Protein AF-A0A2E7IS11-F1 (afdb_monomer)

pLDDT: mean 78.35, std 22.42, range [32.16, 97.88]

Secondary structure (DSSP, 8-state):
--------------------------------------S-HHHHHHHHHHHHHHHHHHHHHHHHHHHHHHHHHHHHHHHHHHHHHHHHHHHHHHHHS--HHHHHHHHHHHHHHHHHHHHHHHHHHHHHHHHHHHHHHHHHHHHHHHHHHHHHHHHHHHHHHHHHHHHHHHHHHHHHHHHHHHHHHHHHHHHHHHHHHHHHHHHH-----PPPPPP------------

Sequence (227 aa):
MPRPKKAVVKSKKAPVKKAPAKKTAPKTAKAKKAPVAKKAPAKTSARVAALVATNDKAAAAAQAQLDKATARADKAADKLAKASAAAKTKGEMAKAKPTAAKKAAAAKARTAVADARAALSAEKKLVKEARVQLKGVQAMASKATTAARVVANAEAKIDAAMAKAVAKIQAKADKQIAAIQKKAAKDIARSEAAAVKSAQQKKRRKPRKKAAPAPAASPAPAQVAQS

Mean predicted aligned error: 17.88 Å

Solvent-accessible surface area (backbone atoms only — not comparable to full-atom values): 13256 Å² total; per-residue (Å²): 137,84,90,82,85,88,87,88,87,83,88,83,87,92,88,94,87,84,85,85,88,80,92,74,80,83,77,80,76,75,76,76,75,72,82,74,81,70,96,57,65,74,66,49,52,54,50,36,52,51,49,30,55,51,32,50,51,48,33,53,52,32,46,54,49,29,53,53,32,44,56,50,26,50,55,28,47,52,50,27,51,53,28,45,52,52,22,48,55,34,42,50,50,22,67,77,56,74,40,73,70,36,46,51,52,20,51,56,25,48,52,49,28,52,52,28,51,53,51,28,53,53,32,50,48,51,30,50,52,32,50,51,52,30,52,54,37,47,57,50,29,54,51,35,52,51,52,41,53,55,48,53,54,50,49,53,52,50,49,55,52,49,51,56,51,49,53,56,50,49,58,50,49,52,54,50,51,51,52,50,51,54,49,52,54,51,52,51,55,50,53,51,54,51,51,52,51,51,53,51,52,53,65,72,61,61,81,74,82,73,78,80,81,85,83,88,81,87,87,83,84,88,79,91,76,90,133

Structure (mmCIF, N/CA/C/O backbone):
data_AF-A0A2E7IS11-F1
#
_entry.id   AF-A0A2E7IS11-F1
#
loop_
_atom_site.group_PDB
_atom_site.id
_atom_site.type_symbol
_atom_site.label_atom_id
_atom_site.label_alt_id
_atom_site.label_comp_id
_atom_site.label_asym_id
_atom_site.label_entity_id
_atom_site.label_seq_id
_atom_site.pdbx_PDB_ins_code
_atom_site.Cartn_x
_atom_site.Cartn_y
_atom_site.Cartn_z
_atom_site.occupancy
_atom_site.B_iso_or_equiv
_atom_site.auth_seq_id
_atom_site.auth_comp_id
_atom_site.auth_asym_id
_atom_site.auth_atom_id
_atom_site.pdbx_PDB_model_num
ATOM 1 N N . MET A 1 1 ? 31.931 -40.120 51.634 1.00 32.56 1 MET A N 1
ATOM 2 C CA . MET A 1 1 ? 31.920 -40.338 53.101 1.00 32.56 1 MET A CA 1
ATOM 3 C C . MET A 1 1 ? 31.659 -38.999 53.812 1.00 32.56 1 MET A C 1
ATOM 5 O O . MET A 1 1 ? 31.823 -37.970 53.173 1.00 32.56 1 MET A O 1
ATOM 9 N N . PRO A 1 2 ? 31.102 -39.006 55.033 1.00 45.88 2 PRO A N 1
ATOM 10 C CA . PRO A 1 2 ? 29.893 -38.261 55.419 1.00 45.88 2 PRO A CA 1
ATOM 11 C C . PRO A 1 2 ? 30.119 -36.993 56.275 1.00 45.88 2 PRO A C 1
ATOM 13 O O . PRO A 1 2 ? 31.201 -36.763 56.802 1.00 45.88 2 PRO A O 1
ATOM 16 N N . ARG A 1 3 ? 29.044 -36.206 56.468 1.00 51.78 3 ARG A N 1
ATOM 17 C CA . ARG A 1 3 ? 28.928 -35.127 57.478 1.00 51.78 3 ARG A CA 1
ATOM 18 C C . ARG A 1 3 ? 29.183 -35.634 58.913 1.00 51.78 3 ARG A C 1
ATOM 20 O O . ARG A 1 3 ? 28.664 -36.696 59.262 1.00 51.78 3 ARG A O 1
ATOM 27 N N . PRO A 1 4 ? 29.719 -34.782 59.805 1.00 50.72 4 PRO A N 1
ATOM 28 C CA . PRO A 1 4 ? 29.388 -34.803 61.236 1.00 50.72 4 PRO A CA 1
ATOM 29 C C . PRO A 1 4 ? 28.648 -33.504 61.639 1.00 50.72 4 PRO A C 1
ATOM 31 O O . PRO A 1 4 ? 29.062 -32.410 61.279 1.00 50.72 4 PRO A O 1
ATOM 34 N N . LYS A 1 5 ? 27.394 -33.564 62.124 1.00 47.50 5 LYS A N 1
ATOM 35 C CA . LYS A 1 5 ? 26.915 -33.809 63.515 1.00 47.50 5 LYS A CA 1
ATOM 36 C C . LYS A 1 5 ? 27.181 -32.605 64.446 1.00 47.50 5 LYS A C 1
ATOM 38 O O . LYS A 1 5 ? 28.317 -32.330 64.782 1.00 47.50 5 LYS A O 1
ATOM 43 N N . LYS A 1 6 ? 26.159 -31.766 64.686 1.00 43.75 6 LYS A N 1
ATOM 44 C CA . LYS A 1 6 ? 25.215 -31.740 65.840 1.00 43.75 6 LYS A CA 1
ATOM 45 C C . LYS A 1 6 ? 25.805 -31.126 67.122 1.00 43.75 6 LYS A C 1
ATOM 47 O O . LYS A 1 6 ? 26.681 -31.728 67.718 1.00 43.75 6 LYS A O 1
ATOM 52 N N . ALA A 1 7 ? 25.146 -30.087 67.644 1.00 42.31 7 ALA A N 1
ATOM 53 C CA . ALA A 1 7 ? 24.848 -29.974 69.075 1.00 42.31 7 ALA A CA 1
ATOM 54 C C . ALA A 1 7 ? 23.608 -29.088 69.294 1.00 42.31 7 ALA A C 1
ATOM 56 O O . ALA A 1 7 ? 23.587 -27.907 68.965 1.00 42.31 7 ALA A O 1
ATOM 57 N N . VAL A 1 8 ? 22.557 -29.713 69.818 1.00 46.16 8 VAL A N 1
ATOM 58 C CA . VAL A 1 8 ? 21.364 -29.092 70.398 1.00 46.16 8 VAL A CA 1
ATOM 59 C C . VAL A 1 8 ? 21.640 -28.944 71.888 1.00 46.16 8 VAL A C 1
ATOM 61 O O . VAL A 1 8 ? 21.973 -29.947 72.512 1.00 46.16 8 VAL A O 1
ATOM 64 N N . VAL A 1 9 ? 21.411 -27.768 72.477 1.00 37.69 9 VAL A N 1
ATOM 65 C CA . VAL A 1 9 ? 21.143 -27.651 73.919 1.00 37.69 9 VAL A CA 1
ATOM 66 C C . VAL A 1 9 ? 19.961 -26.704 74.138 1.00 37.69 9 VAL A C 1
ATOM 68 O O . VAL A 1 9 ? 19.841 -25.657 73.511 1.00 37.69 9 VAL A O 1
ATOM 71 N N . LYS A 1 10 ? 19.037 -27.176 74.978 1.00 36.06 10 LYS A N 1
ATOM 72 C CA . LYS A 1 10 ? 17.690 -26.673 75.272 1.00 36.06 10 LYS A CA 1
ATOM 73 C C . LYS A 1 10 ? 17.665 -25.730 76.487 1.00 36.06 10 LYS A C 1
ATOM 75 O O . LYS A 1 10 ? 18.526 -25.826 77.353 1.00 36.06 10 LYS A O 1
ATOM 80 N N . SER A 1 11 ? 16.500 -25.077 76.635 1.00 38.09 11 SER A N 1
ATOM 81 C CA . SER A 1 11 ? 15.809 -24.631 77.877 1.00 38.09 11 SER A CA 1
ATOM 82 C C . SER A 1 11 ? 16.260 -23.276 78.471 1.00 38.09 11 SER A C 1
ATOM 84 O O . SER A 1 11 ? 17.424 -22.942 78.358 1.00 38.09 11 SER A O 1
ATOM 86 N N . LYS A 1 12 ? 15.423 -22.407 79.082 1.00 34.84 12 LYS A N 1
ATOM 87 C CA . LYS A 1 12 ? 14.290 -22.630 80.016 1.00 34.84 12 LYS A CA 1
ATOM 88 C C . LYS A 1 12 ? 13.540 -21.285 80.347 1.00 34.84 12 LYS A C 1
ATOM 90 O O . LYS A 1 12 ? 14.206 -20.317 80.671 1.00 34.84 12 LYS A O 1
ATOM 95 N N . LYS A 1 13 ? 12.186 -21.254 80.257 1.00 32.16 13 LYS A N 1
ATOM 96 C CA . LYS A 1 13 ? 11.107 -20.534 81.047 1.00 32.16 13 LYS A CA 1
ATOM 97 C C . LYS A 1 13 ? 11.393 -19.146 81.735 1.00 32.16 13 LYS A C 1
ATOM 99 O O . LYS A 1 13 ? 12.228 -19.124 82.621 1.00 32.16 13 LYS A O 1
ATOM 104 N N . ALA A 1 14 ? 10.785 -17.990 81.348 1.00 34.62 14 ALA A N 1
ATOM 105 C CA . ALA A 1 14 ? 9.492 -17.308 81.752 1.00 34.62 14 ALA A CA 1
ATOM 106 C C . ALA A 1 14 ? 9.549 -16.416 83.052 1.00 34.62 14 ALA A C 1
ATOM 108 O O . ALA A 1 14 ? 10.403 -16.739 83.867 1.00 34.62 14 ALA A O 1
ATOM 109 N N . PRO A 1 15 ? 8.629 -15.453 83.410 1.00 45.06 15 PRO A N 1
ATOM 110 C CA . PRO A 1 15 ? 7.701 -14.523 82.689 1.00 45.06 15 PRO A CA 1
ATOM 111 C C . PRO A 1 15 ? 7.514 -13.066 83.319 1.00 45.06 15 PRO A C 1
ATOM 113 O O . PRO A 1 15 ? 8.087 -12.745 84.349 1.00 45.06 15 PRO A O 1
ATOM 116 N N . VAL A 1 16 ? 6.590 -12.242 82.754 1.00 34.06 16 VAL A N 1
ATOM 117 C CA . VAL A 1 16 ? 5.752 -11.118 83.336 1.00 34.06 16 VAL A CA 1
ATOM 118 C C . VAL A 1 16 ? 6.295 -9.665 83.533 1.00 34.06 16 VAL A C 1
ATOM 120 O O . VAL A 1 16 ? 7.133 -9.429 84.391 1.00 34.06 16 VAL A O 1
ATOM 123 N N . LYS A 1 17 ? 5.659 -8.649 82.890 1.00 35.44 17 LYS A N 1
ATOM 124 C CA . LYS A 1 17 ? 4.817 -7.549 83.488 1.00 35.44 17 LYS A CA 1
ATOM 125 C C . LYS A 1 17 ? 4.540 -6.364 82.526 1.00 35.44 17 LYS A C 1
ATOM 127 O O . LYS A 1 17 ? 5.362 -6.002 81.698 1.00 35.44 17 LYS A O 1
ATOM 132 N N . LYS A 1 18 ? 3.323 -5.802 82.628 1.00 36.59 18 LYS A N 1
ATOM 133 C CA . LYS A 1 18 ? 2.704 -4.743 81.792 1.00 36.59 18 LYS A CA 1
ATOM 134 C C . LYS A 1 18 ? 3.223 -3.311 82.089 1.00 36.59 18 LYS A C 1
ATOM 136 O O . LYS A 1 18 ? 3.378 -2.984 83.254 1.00 36.59 18 LYS A O 1
ATOM 141 N N . ALA A 1 19 ? 3.363 -2.517 81.009 1.00 42.44 19 ALA A N 1
ATOM 142 C CA . ALA A 1 19 ? 3.154 -1.065 80.721 1.00 42.44 19 ALA A CA 1
ATOM 143 C C . ALA A 1 19 ? 3.143 0.017 81.848 1.00 42.44 19 ALA A C 1
ATOM 145 O O . ALA A 1 19 ? 2.657 -0.252 82.942 1.00 42.44 19 ALA A O 1
ATOM 146 N N . PRO A 1 20 ? 3.538 1.290 81.561 1.00 40.91 20 PRO A N 1
ATOM 147 C CA . PRO A 1 20 ? 2.624 2.223 80.876 1.00 40.91 20 PRO A CA 1
ATOM 148 C C . PRO A 1 20 ? 3.261 3.164 79.820 1.00 40.91 20 PRO A C 1
ATOM 150 O O . PRO A 1 20 ? 4.457 3.179 79.561 1.00 40.91 20 PRO A O 1
ATOM 153 N N . ALA A 1 21 ? 2.371 3.907 79.164 1.00 45.69 21 ALA A N 1
ATOM 154 C CA . ALA A 1 21 ? 2.490 4.638 77.909 1.00 45.69 21 ALA A CA 1
ATOM 155 C C . ALA A 1 21 ? 3.504 5.798 77.836 1.00 45.69 21 ALA A C 1
ATOM 157 O O . ALA A 1 21 ? 3.648 6.586 78.767 1.00 45.69 21 ALA A O 1
ATOM 158 N N . LYS A 1 22 ? 4.001 6.055 76.617 1.00 33.25 22 LYS A N 1
ATOM 159 C CA . LYS A 1 22 ? 4.220 7.429 76.143 1.00 33.25 22 LYS A CA 1
ATOM 160 C C . LYS A 1 22 ? 3.743 7.568 74.697 1.00 33.25 22 LYS A C 1
ATOM 162 O O . LYS A 1 22 ? 4.188 6.860 73.801 1.00 33.25 22 LYS A O 1
ATOM 167 N N . LYS A 1 23 ? 2.766 8.457 74.515 1.00 42.94 23 LYS A N 1
ATOM 168 C CA . LYS A 1 23 ? 2.141 8.833 73.245 1.00 42.94 23 LYS A CA 1
ATOM 169 C C . LYS A 1 23 ? 3.197 9.370 72.275 1.00 42.94 23 LYS A C 1
ATOM 171 O O . LYS A 1 23 ? 3.822 10.385 72.567 1.00 42.94 23 LYS A O 1
ATOM 176 N N . THR A 1 24 ? 3.303 8.782 71.092 1.00 36.75 24 THR A N 1
ATOM 177 C CA . THR A 1 24 ? 3.805 9.478 69.904 1.00 36.75 24 THR A CA 1
ATOM 178 C C . THR A 1 24 ? 2.773 9.310 68.799 1.00 36.75 24 THR A C 1
ATOM 180 O O . THR A 1 24 ? 2.405 8.206 68.405 1.00 36.75 24 THR A O 1
ATOM 183 N N . ALA A 1 25 ? 2.206 10.441 68.386 1.00 36.41 25 ALA A N 1
ATOM 184 C CA . ALA A 1 25 ? 1.186 10.522 67.356 1.00 36.41 25 ALA A CA 1
ATOM 185 C C . ALA A 1 25 ? 1.692 9.917 66.032 1.00 36.41 25 ALA A C 1
ATOM 187 O O . ALA A 1 25 ? 2.863 10.110 65.686 1.00 36.41 25 ALA A O 1
ATOM 188 N N . PRO A 1 26 ? 0.838 9.232 65.251 1.00 35.44 26 PRO A N 1
ATOM 189 C CA . PRO A 1 26 ? 1.222 8.785 63.925 1.00 35.44 26 PRO A CA 1
ATOM 190 C C . PRO A 1 26 ? 1.397 10.016 63.030 1.00 35.44 26 PRO A C 1
ATOM 192 O O . PRO A 1 26 ? 0.431 10.700 62.687 1.00 35.44 26 PRO A O 1
ATOM 195 N N . LYS A 1 27 ? 2.649 10.307 62.651 1.00 44.78 27 LYS A N 1
ATOM 196 C CA . LYS A 1 27 ? 2.957 11.224 61.549 1.00 44.78 27 LYS A CA 1
ATOM 197 C C . LYS A 1 27 ? 2.187 10.735 60.326 1.00 44.78 27 LYS A C 1
ATOM 199 O O . LYS A 1 27 ? 2.402 9.628 59.838 1.00 44.78 27 LYS A O 1
ATOM 204 N N . THR A 1 28 ? 1.281 11.575 59.853 1.00 38.12 28 THR A N 1
ATOM 205 C CA . THR A 1 28 ? 0.530 11.410 58.617 1.00 38.12 28 THR A CA 1
ATOM 206 C C . THR A 1 28 ? 1.505 11.342 57.444 1.00 38.12 28 THR A C 1
ATOM 208 O O . THR A 1 28 ? 1.904 12.352 56.864 1.00 38.12 28 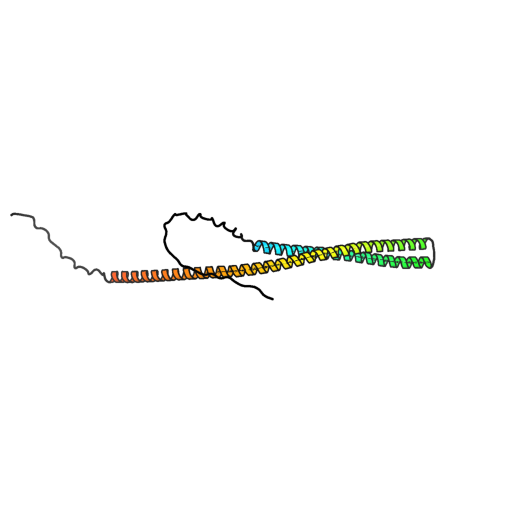THR A O 1
ATOM 211 N N . ALA A 1 29 ? 1.907 10.126 57.076 1.00 41.44 29 ALA A N 1
ATOM 212 C CA . ALA A 1 29 ? 2.510 9.863 55.783 1.00 41.44 29 ALA A CA 1
ATOM 213 C C . ALA A 1 29 ? 1.448 10.195 54.727 1.00 41.44 29 ALA A C 1
ATOM 215 O O . ALA A 1 29 ? 0.537 9.409 54.467 1.00 41.44 29 ALA A O 1
ATOM 216 N N . LYS A 1 30 ? 1.521 11.411 54.171 1.00 39.19 30 LYS A N 1
ATOM 217 C CA . LYS A 1 30 ? 0.755 11.814 52.992 1.00 39.19 30 LYS A CA 1
ATOM 218 C C . LYS A 1 30 ? 0.973 10.742 51.930 1.00 39.19 30 LYS A C 1
ATOM 220 O O . LYS A 1 30 ? 2.049 10.662 51.342 1.00 39.19 30 LYS A O 1
ATOM 225 N N . ALA A 1 31 ? -0.054 9.931 51.688 1.00 45.59 31 ALA A N 1
ATOM 226 C CA . ALA A 1 31 ? -0.126 9.087 50.515 1.00 45.59 31 ALA A CA 1
ATOM 227 C C . ALA A 1 31 ? 0.061 10.001 49.300 1.00 45.59 31 ALA A C 1
ATOM 229 O O . ALA A 1 31 ? -0.797 10.827 48.977 1.00 45.59 31 ALA A O 1
ATOM 230 N N . LYS A 1 32 ? 1.236 9.909 48.676 1.00 46.38 32 LYS A N 1
ATOM 231 C CA . LYS A 1 32 ? 1.546 10.565 47.412 1.00 46.38 32 LYS A CA 1
ATOM 232 C C . LYS A 1 32 ? 0.523 10.012 46.422 1.00 46.38 32 LYS A C 1
ATOM 234 O O . LYS A 1 32 ? 0.612 8.847 46.044 1.00 46.38 32 LYS A O 1
ATOM 239 N N . LYS A 1 33 ? -0.509 10.803 46.097 1.00 46.16 33 LYS A N 1
ATOM 240 C CA . LYS A 1 33 ? -1.502 10.447 45.077 1.00 46.16 33 LYS A CA 1
ATOM 241 C C . LYS A 1 33 ? -0.725 9.997 43.843 1.00 46.16 33 LYS A C 1
ATOM 243 O O . LYS A 1 33 ? 0.017 10.792 43.269 1.00 46.16 33 LYS A O 1
ATOM 248 N N . ALA A 1 34 ? -0.876 8.730 43.468 1.00 51.81 34 ALA A N 1
ATOM 249 C CA . ALA A 1 34 ? -0.440 8.269 42.163 1.00 51.81 34 ALA A CA 1
ATOM 250 C C . ALA A 1 34 ? -1.092 9.185 41.114 1.00 51.81 34 ALA A C 1
ATOM 252 O O . ALA A 1 34 ? -2.275 9.518 41.272 1.00 51.81 34 ALA A O 1
ATOM 253 N N . PRO A 1 35 ? -0.360 9.648 40.086 1.00 42.38 35 PRO A N 1
ATOM 254 C CA . PRO A 1 35 ? -0.974 10.420 39.023 1.00 42.38 35 PRO A CA 1
ATOM 255 C C . PRO A 1 35 ? -2.044 9.539 38.381 1.00 42.38 35 PRO A C 1
ATOM 257 O O . PRO A 1 35 ? -1.752 8.523 37.755 1.00 42.38 35 PRO A O 1
ATOM 260 N N . VAL A 1 36 ? -3.304 9.907 38.605 1.00 45.22 36 VAL A N 1
ATOM 261 C CA . VAL A 1 36 ? -4.458 9.271 37.979 1.00 45.22 36 VAL A CA 1
ATOM 262 C C . VAL A 1 36 ? -4.286 9.496 36.484 1.00 45.22 36 VAL A C 1
ATOM 264 O O . VAL A 1 36 ? -4.301 10.642 36.025 1.00 45.22 36 VAL A O 1
ATOM 267 N N . ALA A 1 37 ? -4.021 8.420 35.744 1.00 44.75 37 ALA A N 1
ATOM 268 C CA . ALA A 1 37 ? -3.809 8.461 34.308 1.00 44.75 37 ALA A CA 1
ATOM 269 C C . ALA A 1 37 ? -5.006 9.161 33.644 1.00 44.75 37 ALA A C 1
ATOM 271 O O . ALA A 1 37 ? -6.120 8.638 33.606 1.00 44.75 37 ALA A O 1
ATOM 272 N N . LYS A 1 38 ? -4.782 10.390 33.163 1.00 52.81 38 LYS A N 1
ATOM 273 C CA . LYS A 1 38 ? -5.746 11.136 32.349 1.00 52.81 38 LYS A CA 1
ATOM 274 C C . LYS A 1 38 ? -6.092 10.289 31.120 1.00 52.81 38 LYS A C 1
ATOM 276 O O . LYS A 1 38 ? -5.181 9.766 30.487 1.00 52.81 38 LYS A O 1
ATOM 281 N N . LYS A 1 39 ? -7.389 10.197 30.788 1.00 54.75 39 LYS A N 1
ATOM 282 C CA . LYS A 1 39 ? -7.966 9.667 29.531 1.00 54.75 39 LYS A CA 1
ATOM 283 C C . LYS A 1 39 ? -6.946 9.644 28.375 1.00 54.75 39 LYS A C 1
ATOM 285 O O . LYS A 1 39 ? -6.720 10.672 27.737 1.00 54.75 39 LYS A O 1
ATOM 290 N N . ALA A 1 40 ? -6.353 8.484 28.099 1.00 50.94 40 ALA A N 1
ATOM 291 C CA . ALA A 1 40 ? -5.398 8.293 27.006 1.00 50.94 40 ALA A CA 1
ATOM 292 C C . ALA A 1 40 ? -5.637 7.088 26.057 1.00 50.94 40 ALA A C 1
ATOM 294 O O . ALA A 1 40 ? -4.760 6.869 25.221 1.00 50.94 40 ALA A O 1
ATOM 295 N N . PRO A 1 41 ? -6.754 6.321 26.078 1.00 55.66 41 PRO A N 1
ATOM 296 C CA . PRO A 1 41 ? -6.929 5.271 25.067 1.00 55.66 41 PRO A CA 1
ATOM 297 C C . PRO A 1 41 ? -7.235 5.873 23.681 1.00 55.66 41 PRO A C 1
ATOM 299 O O . PRO A 1 41 ? -6.445 5.716 22.756 1.00 55.66 41 PRO A O 1
ATOM 302 N N . ALA A 1 42 ? -8.252 6.740 23.574 1.00 60.22 42 ALA A N 1
ATOM 303 C CA . ALA A 1 42 ? -8.737 7.256 22.284 1.00 60.22 42 ALA A CA 1
ATOM 304 C C . ALA A 1 42 ? -7.687 8.004 21.430 1.00 60.22 42 ALA A C 1
ATOM 306 O O . ALA A 1 42 ? -7.696 7.914 20.205 1.00 60.22 42 ALA A O 1
ATOM 307 N N . LYS A 1 43 ? -6.746 8.732 22.055 1.00 68.12 43 LYS A N 1
ATOM 308 C CA . LYS A 1 43 ? -5.676 9.433 21.315 1.00 68.12 43 LYS A CA 1
ATOM 309 C C . LYS A 1 43 ? -4.622 8.473 20.760 1.00 68.12 43 LYS A C 1
ATOM 311 O O . LYS A 1 43 ? -3.950 8.819 19.795 1.00 68.12 43 LYS A O 1
ATOM 316 N N . THR A 1 44 ? -4.455 7.304 21.370 1.00 73.81 44 THR A N 1
ATOM 317 C CA . THR A 1 44 ? -3.437 6.324 20.982 1.00 73.81 44 THR A CA 1
ATOM 318 C C . THR A 1 44 ? -3.908 5.524 19.775 1.00 73.81 44 THR A C 1
ATOM 320 O O . THR A 1 44 ? -3.180 5.450 18.790 1.00 73.81 44 THR A O 1
ATOM 323 N N . SER A 1 45 ? -5.149 5.034 19.788 1.00 78.88 45 SER A N 1
ATOM 324 C CA . SER A 1 45 ? -5.743 4.345 18.636 1.00 78.88 45 SER A CA 1
ATOM 325 C C . SER A 1 45 ? -5.864 5.245 17.406 1.00 78.88 45 SER A C 1
ATOM 327 O O . SER A 1 45 ? -5.388 4.872 16.335 1.00 78.88 45 SER A O 1
ATOM 329 N N . ALA A 1 46 ? -6.322 6.493 17.564 1.00 81.69 46 ALA A N 1
ATOM 330 C CA . ALA A 1 46 ? -6.357 7.455 16.458 1.00 81.69 46 ALA A CA 1
ATOM 331 C C . ALA A 1 46 ? -4.962 7.736 15.860 1.00 81.69 46 ALA A C 1
ATOM 333 O O . ALA A 1 46 ? -4.805 7.800 14.641 1.00 81.69 46 ALA A O 1
ATOM 334 N N . ARG A 1 47 ? -3.926 7.865 16.703 1.00 82.62 47 ARG A N 1
ATOM 335 C CA . ARG A 1 47 ? -2.538 8.053 16.245 1.00 82.62 47 ARG A CA 1
ATOM 336 C C . ARG A 1 47 ? -2.004 6.836 15.500 1.00 82.62 47 ARG A C 1
ATOM 338 O O . ARG A 1 47 ? -1.321 7.001 14.495 1.00 82.62 47 ARG A O 1
ATOM 345 N N . VAL A 1 48 ? -2.303 5.631 15.976 1.00 86.19 48 VAL A N 1
ATOM 346 C CA . VAL A 1 48 ? -1.848 4.397 15.327 1.00 86.19 48 VAL A CA 1
ATOM 347 C C . VAL A 1 48 ? -2.587 4.161 14.009 1.00 86.19 48 VAL A C 1
ATOM 349 O O . VAL A 1 48 ? -1.945 3.822 13.021 1.00 86.19 48 VAL A O 1
ATOM 352 N N . ALA A 1 49 ? -3.891 4.431 13.943 1.00 85.94 49 ALA A N 1
ATOM 353 C CA . ALA A 1 49 ? -4.646 4.389 12.692 1.00 85.94 49 ALA A CA 1
ATOM 354 C C . ALA A 1 49 ? -4.095 5.387 11.656 1.00 85.94 49 ALA A C 1
ATOM 356 O O . ALA A 1 49 ? -3.869 5.021 10.503 1.00 85.94 49 ALA A O 1
ATOM 357 N N . ALA A 1 50 ? -3.789 6.620 12.074 1.00 87.00 50 ALA A N 1
ATOM 358 C CA . ALA A 1 50 ? -3.150 7.613 11.209 1.00 87.00 50 ALA A CA 1
ATOM 359 C C . ALA A 1 50 ? -1.755 7.165 10.730 1.00 87.00 50 ALA A C 1
ATOM 361 O O . ALA A 1 50 ? -1.395 7.383 9.571 1.00 87.00 50 ALA A O 1
ATOM 362 N N . LEU A 1 51 ? -0.979 6.503 11.595 1.00 89.50 51 LEU A N 1
ATOM 363 C CA . LEU A 1 51 ? 0.326 5.938 11.248 1.00 89.50 51 LEU A CA 1
ATOM 364 C C . LEU A 1 51 ? 0.200 4.824 10.196 1.00 89.50 51 LEU A C 1
ATOM 366 O O . LEU A 1 51 ? 0.993 4.784 9.258 1.00 89.50 51 LEU A O 1
ATOM 370 N N . VAL A 1 52 ? -0.787 3.933 10.332 1.00 91.50 52 VAL A N 1
ATOM 371 C CA . VAL A 1 52 ? -1.068 2.881 9.340 1.00 91.50 52 VAL A CA 1
ATOM 372 C C . VAL A 1 52 ? -1.421 3.513 7.995 1.00 91.50 52 VAL A C 1
ATOM 374 O O . VAL A 1 52 ? -0.724 3.263 7.017 1.00 91.50 52 VAL A O 1
ATOM 377 N N . ALA A 1 53 ? -2.384 4.438 7.970 1.00 90.81 53 ALA A N 1
ATOM 378 C CA . ALA A 1 53 ? -2.791 5.123 6.742 1.00 90.81 53 ALA A CA 1
ATOM 379 C C . ALA A 1 53 ? -1.627 5.867 6.057 1.00 90.81 53 ALA A C 1
ATOM 381 O O . ALA A 1 53 ? -1.504 5.868 4.831 1.00 90.81 53 ALA A O 1
ATOM 382 N N . THR A 1 54 ? -0.740 6.481 6.845 1.00 92.19 54 THR A N 1
ATOM 383 C CA . THR A 1 54 ? 0.447 7.173 6.321 1.00 92.19 54 THR A CA 1
ATOM 384 C C . THR A 1 54 ? 1.438 6.192 5.694 1.00 92.19 54 THR A C 1
ATOM 386 O O . THR A 1 54 ? 1.953 6.456 4.606 1.00 92.19 54 THR A O 1
ATOM 389 N N . ASN A 1 55 ? 1.691 5.050 6.340 1.00 92.19 55 ASN A N 1
ATOM 390 C CA . ASN A 1 55 ? 2.590 4.027 5.806 1.00 92.19 55 ASN A CA 1
ATOM 391 C C . ASN A 1 55 ? 2.014 3.330 4.567 1.00 92.19 55 ASN A C 1
ATOM 393 O O . ASN A 1 55 ? 2.767 3.063 3.634 1.00 92.19 55 ASN A O 1
ATOM 397 N N . ASP A 1 56 ? 0.702 3.104 4.511 1.00 91.06 56 ASP A N 1
ATOM 398 C CA . ASP A 1 56 ? 0.041 2.530 3.334 1.00 91.06 56 ASP A CA 1
ATOM 399 C C . ASP A 1 56 ? 0.149 3.474 2.129 1.00 91.06 56 ASP A C 1
ATOM 401 O O . ASP A 1 56 ? 0.513 3.059 1.026 1.00 91.06 56 ASP A O 1
ATOM 405 N N . LYS A 1 57 ? -0.059 4.780 2.347 1.00 93.75 57 LYS A N 1
ATOM 406 C CA . LYS A 1 57 ? 0.150 5.798 1.310 1.00 93.75 57 LYS A CA 1
ATOM 407 C C . LYS A 1 57 ? 1.612 5.864 0.860 1.00 93.75 57 LYS A C 1
ATOM 409 O O . LYS A 1 57 ? 1.876 5.988 -0.335 1.00 93.75 57 LYS A O 1
ATOM 414 N N . ALA A 1 58 ? 2.559 5.763 1.793 1.00 92.19 58 ALA A N 1
ATOM 415 C CA . ALA A 1 58 ? 3.983 5.713 1.471 1.00 92.19 58 ALA A CA 1
ATOM 416 C C . ALA A 1 58 ? 4.342 4.453 0.663 1.00 92.19 58 ALA A C 1
ATOM 418 O O . ALA A 1 58 ? 5.115 4.543 -0.291 1.00 92.19 58 ALA A O 1
ATOM 419 N N . ALA A 1 59 ? 3.756 3.298 0.991 1.00 93.62 59 ALA A N 1
ATOM 420 C CA . ALA A 1 59 ? 3.966 2.050 0.261 1.00 93.62 59 ALA A CA 1
ATOM 421 C C . ALA A 1 59 ? 3.429 2.144 -1.173 1.00 93.62 59 ALA A C 1
ATOM 423 O O . ALA A 1 59 ? 4.129 1.770 -2.113 1.00 93.62 59 ALA A O 1
ATOM 424 N N . ALA A 1 60 ? 2.236 2.719 -1.354 1.00 94.31 60 ALA A N 1
ATOM 425 C CA . ALA A 1 60 ? 1.666 2.973 -2.675 1.00 94.31 60 ALA A CA 1
ATOM 426 C C . ALA A 1 60 ? 2.530 3.944 -3.502 1.00 94.31 60 ALA A C 1
ATOM 428 O O . ALA A 1 60 ? 2.773 3.711 -4.686 1.00 94.31 60 ALA A O 1
ATOM 429 N N . ALA A 1 61 ? 3.053 5.006 -2.881 1.00 94.25 61 ALA A N 1
ATOM 430 C CA . ALA A 1 61 ? 3.955 5.943 -3.548 1.00 94.25 61 ALA A CA 1
ATOM 431 C C . ALA A 1 61 ? 5.278 5.279 -3.974 1.00 94.25 61 ALA A C 1
ATOM 433 O O . ALA A 1 61 ? 5.735 5.492 -5.098 1.00 94.25 61 ALA A O 1
ATOM 434 N N . ALA A 1 62 ? 5.870 4.445 -3.112 1.00 94.88 62 ALA A N 1
ATOM 435 C CA . ALA A 1 62 ? 7.081 3.689 -3.425 1.00 94.88 62 ALA A CA 1
ATOM 436 C C . ALA A 1 62 ? 6.845 2.659 -4.544 1.00 94.88 62 ALA A C 1
ATOM 438 O O . ALA A 1 62 ? 7.687 2.507 -5.429 1.00 94.88 62 ALA A O 1
ATOM 439 N N . GLN A 1 63 ? 5.681 2.000 -4.558 1.00 95.94 63 GLN A N 1
ATOM 440 C CA . GLN A 1 63 ? 5.293 1.095 -5.641 1.00 95.94 63 GLN A CA 1
ATOM 441 C C . GLN A 1 63 ? 5.190 1.847 -6.972 1.00 95.94 63 GLN A C 1
ATOM 443 O O . GLN A 1 63 ? 5.810 1.449 -7.953 1.00 95.94 63 GLN A O 1
ATOM 448 N N . ALA A 1 64 ? 4.520 3.001 -6.988 1.00 96.38 64 ALA A N 1
ATOM 449 C CA . ALA A 1 64 ? 4.417 3.824 -8.190 1.00 96.38 64 ALA A CA 1
ATOM 450 C C . ALA A 1 64 ? 5.789 4.312 -8.699 1.00 96.38 64 ALA A C 1
ATOM 452 O O . ALA A 1 64 ? 5.983 4.485 -9.905 1.00 96.38 64 ALA A O 1
ATOM 453 N N . GLN A 1 65 ? 6.757 4.551 -7.807 1.00 95.00 65 GLN A N 1
ATOM 454 C CA . GLN A 1 65 ? 8.134 4.860 -8.205 1.00 95.00 65 GLN A CA 1
ATOM 455 C C . GLN A 1 65 ? 8.841 3.653 -8.829 1.00 95.00 65 GLN A C 1
ATOM 457 O O . GLN A 1 65 ? 9.518 3.818 -9.847 1.00 95.00 65 GLN A O 1
ATOM 462 N N . LEU A 1 66 ? 8.653 2.452 -8.274 1.00 97.44 66 LEU A N 1
ATOM 463 C CA . LEU A 1 66 ? 9.180 1.214 -8.847 1.00 97.44 66 LEU A CA 1
ATOM 464 C C . LEU A 1 66 ? 8.604 0.953 -10.245 1.00 97.44 66 LEU A C 1
ATOM 466 O O . LEU A 1 66 ? 9.360 0.630 -11.161 1.00 97.44 66 LEU A O 1
ATOM 470 N N . ASP A 1 67 ? 7.302 1.153 -10.433 1.00 97.00 67 ASP A N 1
ATOM 471 C CA . ASP A 1 67 ? 6.639 0.952 -11.725 1.00 97.00 67 ASP A CA 1
ATOM 472 C C . ASP A 1 67 ? 7.164 1.948 -12.771 1.00 97.00 67 ASP A C 1
ATOM 474 O O . ASP A 1 67 ? 7.502 1.569 -13.893 1.00 97.00 67 ASP A O 1
ATOM 478 N N . LYS A 1 68 ? 7.343 3.223 -12.387 1.00 96.44 68 LYS A N 1
ATOM 479 C CA . LYS A 1 68 ? 7.961 4.246 -13.251 1.00 96.44 68 LYS A CA 1
ATOM 480 C C . LYS A 1 68 ? 9.402 3.898 -13.625 1.00 96.44 68 LYS A C 1
ATOM 482 O O . LYS A 1 68 ? 9.778 4.078 -14.783 1.00 96.44 68 LYS A O 1
ATOM 487 N N . ALA A 1 69 ? 10.209 3.433 -12.672 1.00 95.81 69 ALA A N 1
ATOM 488 C CA . ALA A 1 69 ? 11.588 3.020 -12.928 1.00 95.81 69 ALA A CA 1
ATOM 489 C C . ALA A 1 69 ? 11.641 1.795 -13.853 1.00 95.81 69 ALA A C 1
ATOM 491 O O . ALA A 1 69 ? 12.438 1.755 -14.787 1.00 95.81 69 ALA A O 1
ATOM 492 N N . THR A 1 70 ? 10.740 0.833 -13.648 1.00 97.06 70 THR A N 1
ATOM 493 C CA . THR A 1 70 ? 10.628 -0.370 -14.485 1.00 97.06 70 THR A CA 1
ATOM 494 C C . THR A 1 70 ? 10.248 0.004 -15.914 1.00 97.06 70 THR A C 1
ATOM 496 O O . THR A 1 70 ? 10.961 -0.351 -16.846 1.00 97.06 70 THR A O 1
ATOM 499 N N . ALA A 1 71 ? 9.242 0.864 -16.093 1.00 97.38 71 ALA A N 1
ATOM 500 C CA . ALA A 1 71 ? 8.848 1.350 -17.414 1.00 97.38 71 ALA A CA 1
ATOM 501 C C . ALA A 1 71 ? 9.977 2.107 -18.145 1.00 97.38 71 ALA A C 1
ATOM 503 O O . ALA A 1 71 ? 10.066 2.068 -19.375 1.00 97.38 71 ALA A O 1
ATOM 504 N N . ARG A 1 72 ? 10.852 2.821 -17.421 1.00 96.69 72 ARG A N 1
ATOM 505 C CA . ARG A 1 72 ? 12.049 3.446 -18.014 1.00 96.69 72 ARG A CA 1
ATOM 506 C C . ARG A 1 72 ? 13.090 2.407 -18.420 1.00 96.69 72 ARG A C 1
ATOM 508 O O . ARG A 1 72 ? 13.639 2.515 -19.517 1.00 96.69 72 ARG A O 1
ATOM 515 N N . ALA A 1 73 ? 13.320 1.397 -17.582 1.00 97.25 73 ALA A N 1
ATOM 516 C CA . ALA A 1 73 ? 14.213 0.288 -17.895 1.00 97.25 73 ALA A CA 1
ATOM 517 C C . ALA A 1 73 ? 13.737 -0.501 -19.128 1.00 97.25 73 ALA A C 1
ATOM 519 O O . ALA A 1 73 ? 14.560 -0.820 -19.984 1.00 97.25 73 ALA A O 1
ATOM 520 N N . ASP A 1 74 ? 12.431 -0.725 -19.276 1.00 97.19 74 ASP A N 1
ATOM 521 C CA . ASP A 1 74 ? 11.848 -1.402 -20.442 1.00 97.19 74 ASP A CA 1
ATOM 522 C C . ASP A 1 74 ? 12.045 -0.577 -21.719 1.00 97.19 74 ASP A C 1
ATOM 524 O O . ASP A 1 74 ? 12.577 -1.071 -22.713 1.00 97.19 74 ASP A O 1
ATOM 528 N N . LYS A 1 75 ? 11.772 0.734 -21.670 1.00 96.62 75 LYS A N 1
ATOM 529 C CA . LYS A 1 75 ? 12.065 1.643 -22.794 1.00 96.62 75 LYS A CA 1
ATOM 530 C C . LYS A 1 75 ? 13.552 1.659 -23.161 1.00 96.62 75 LYS A C 1
ATOM 532 O O . LYS A 1 75 ? 13.898 1.780 -24.338 1.00 96.62 75 LYS A O 1
ATOM 537 N N . ALA A 1 76 ? 14.448 1.575 -22.177 1.00 96.75 76 ALA A N 1
ATOM 538 C CA . ALA A 1 76 ? 15.886 1.479 -22.423 1.00 96.75 76 ALA A CA 1
ATOM 539 C C . ALA A 1 76 ? 16.269 0.125 -23.046 1.00 96.75 76 ALA A C 1
ATOM 541 O O . ALA A 1 76 ? 17.128 0.082 -23.931 1.00 96.75 76 ALA A O 1
ATOM 542 N N . ALA A 1 77 ? 15.606 -0.964 -22.648 1.00 97.56 77 ALA A N 1
ATOM 543 C CA . ALA A 1 77 ? 15.786 -2.285 -23.241 1.00 97.56 77 ALA A CA 1
ATOM 544 C C . ALA A 1 77 ? 15.328 -2.310 -24.708 1.00 97.56 77 ALA A C 1
ATOM 546 O O . ALA A 1 77 ? 16.070 -2.791 -25.566 1.00 97.56 77 ALA A O 1
ATOM 547 N N . ASP A 1 78 ? 14.191 -1.689 -25.027 1.00 97.38 78 ASP A N 1
ATOM 548 C CA . ASP A 1 78 ? 13.705 -1.550 -26.405 1.00 97.38 78 ASP A CA 1
ATOM 549 C C . ASP A 1 78 ? 14.665 -0.735 -27.276 1.00 97.38 78 ASP A C 1
ATOM 551 O O . ASP A 1 78 ? 14.956 -1.100 -28.420 1.00 97.38 78 ASP A O 1
ATOM 555 N N . LYS A 1 79 ? 15.204 0.370 -26.740 1.00 96.62 79 LYS A N 1
ATOM 556 C CA . LYS A 1 79 ? 16.233 1.166 -27.428 1.00 96.62 79 LYS A CA 1
ATOM 557 C C . LYS A 1 79 ? 17.480 0.334 -27.705 1.00 96.62 79 LYS A C 1
ATOM 559 O O . LYS A 1 79 ? 18.009 0.394 -28.814 1.00 96.62 79 LYS A O 1
ATOM 564 N N . LEU A 1 80 ? 17.923 -0.466 -26.736 1.00 97.81 80 LEU A N 1
ATOM 565 C CA . LEU A 1 80 ? 19.051 -1.374 -26.915 1.00 97.81 80 LEU A CA 1
ATOM 566 C C . LEU A 1 80 ? 18.767 -2.432 -27.989 1.00 97.81 80 LEU A C 1
ATOM 568 O O . LEU A 1 80 ? 19.643 -2.704 -28.813 1.00 97.81 80 LEU A O 1
ATOM 572 N N . ALA A 1 81 ? 17.564 -3.004 -28.018 1.00 97.75 81 ALA A N 1
ATOM 573 C CA . ALA A 1 81 ? 17.166 -3.974 -29.034 1.00 97.75 81 ALA A CA 1
ATOM 574 C C . ALA A 1 81 ? 17.194 -3.350 -30.440 1.00 97.75 81 ALA A C 1
ATOM 576 O O . ALA A 1 81 ? 17.834 -3.896 -31.342 1.00 97.75 81 ALA A O 1
ATOM 577 N N . LYS A 1 82 ? 16.606 -2.157 -30.607 1.00 97.12 82 LYS A N 1
ATOM 578 C CA . LYS A 1 82 ? 16.612 -1.404 -31.875 1.00 97.12 82 LYS A CA 1
ATOM 579 C C . LYS A 1 82 ? 18.027 -1.021 -32.316 1.00 97.12 82 LYS A C 1
ATOM 581 O O . LYS A 1 82 ? 18.384 -1.233 -33.474 1.00 97.12 82 LYS A O 1
ATOM 586 N N . ALA A 1 83 ? 18.856 -0.518 -31.399 1.00 96.88 83 ALA A N 1
ATOM 587 C CA . ALA A 1 83 ? 20.254 -0.190 -31.680 1.00 96.88 83 ALA A CA 1
ATOM 588 C C . ALA A 1 83 ? 21.052 -1.438 -32.087 1.00 96.88 83 ALA A C 1
ATOM 590 O O . ALA A 1 83 ? 21.833 -1.394 -33.036 1.00 96.88 83 ALA A O 1
ATOM 591 N N . SER A 1 84 ? 20.816 -2.570 -31.419 1.00 97.50 84 SER A N 1
ATOM 592 C CA . SER A 1 84 ? 21.488 -3.839 -31.716 1.00 97.50 84 SER A CA 1
ATOM 593 C C . SER A 1 84 ? 21.086 -4.388 -33.083 1.00 97.50 84 SER A C 1
ATOM 595 O O . SER A 1 84 ? 21.950 -4.844 -33.830 1.00 97.50 84 SER A O 1
ATOM 597 N N . ALA A 1 85 ? 19.802 -4.306 -33.443 1.00 97.44 85 ALA A N 1
ATOM 598 C CA . ALA A 1 85 ? 19.322 -4.672 -34.773 1.00 97.44 85 ALA A CA 1
ATOM 599 C C . ALA A 1 85 ? 19.968 -3.793 -35.857 1.00 97.44 85 ALA A C 1
ATOM 601 O O . ALA A 1 85 ? 20.529 -4.316 -36.818 1.00 97.44 85 ALA A O 1
ATOM 602 N N . ALA A 1 86 ? 19.996 -2.471 -35.659 1.00 95.88 86 ALA A N 1
ATOM 603 C CA . ALA A 1 86 ? 20.640 -1.540 -36.586 1.00 95.88 86 ALA A CA 1
ATOM 604 C C . ALA A 1 86 ? 22.160 -1.766 -36.708 1.00 95.88 86 ALA A C 1
ATOM 606 O O . ALA A 1 86 ? 22.732 -1.598 -37.784 1.00 95.88 86 ALA A O 1
ATOM 607 N N . ALA A 1 87 ? 22.834 -2.146 -35.620 1.00 96.81 87 ALA A N 1
ATOM 608 C CA . ALA A 1 87 ? 24.257 -2.473 -35.643 1.00 96.81 87 ALA A CA 1
ATOM 609 C C . ALA A 1 87 ? 24.545 -3.778 -36.397 1.00 96.81 87 ALA A C 1
ATOM 611 O O . ALA A 1 87 ? 25.551 -3.848 -37.106 1.00 96.81 87 ALA A O 1
ATOM 612 N N . LYS A 1 88 ? 23.664 -4.783 -36.288 1.00 96.19 88 LYS A N 1
ATOM 613 C CA . LYS A 1 88 ? 23.75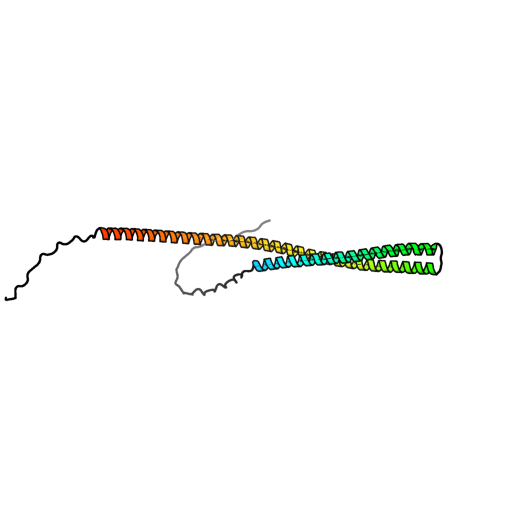3 -6.022 -37.075 1.00 96.19 88 LYS A CA 1
ATOM 614 C C . LYS A 1 88 ? 23.620 -5.728 -38.568 1.00 96.19 88 LYS A C 1
ATOM 616 O O . LYS A 1 88 ? 24.545 -6.040 -39.312 1.00 96.19 88 LYS A O 1
ATOM 621 N N . THR A 1 89 ? 22.553 -5.040 -38.981 1.00 96.06 89 THR A N 1
ATOM 622 C CA . THR A 1 89 ? 22.302 -4.738 -40.401 1.00 96.06 89 THR A CA 1
ATOM 623 C C . THR A 1 89 ? 23.413 -3.883 -41.012 1.00 96.06 89 THR A C 1
ATOM 625 O O . THR A 1 89 ? 23.974 -4.232 -42.049 1.00 96.06 89 THR A O 1
ATOM 628 N N . LYS A 1 90 ? 23.823 -2.798 -40.340 1.00 94.12 90 LYS A N 1
ATOM 629 C CA . LYS A 1 90 ? 24.920 -1.935 -40.816 1.00 94.12 90 LYS A CA 1
ATOM 630 C C . LYS A 1 90 ? 26.267 -2.657 -40.828 1.00 94.12 90 LYS A C 1
ATO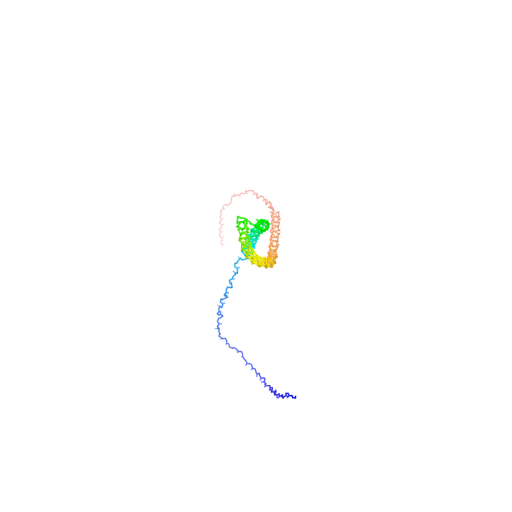M 632 O O . LYS A 1 90 ? 27.075 -2.423 -41.725 1.00 94.12 90 LYS A O 1
ATOM 637 N N . GLY A 1 91 ? 26.515 -3.533 -39.853 1.00 94.69 91 GLY A N 1
ATOM 638 C CA . GLY A 1 91 ? 27.720 -4.357 -39.798 1.00 94.69 91 GLY A CA 1
ATOM 639 C C . GLY A 1 91 ? 27.798 -5.361 -40.947 1.00 94.69 91 GLY A C 1
ATOM 640 O O . GLY A 1 91 ? 28.859 -5.517 -41.544 1.00 94.69 91 GLY A O 1
ATOM 641 N N . GLU A 1 92 ? 26.683 -6.000 -41.286 1.00 95.00 92 GLU A N 1
ATOM 642 C CA . GLU A 1 92 ? 26.583 -6.948 -42.397 1.00 95.00 92 GLU A CA 1
ATOM 643 C C . GLU A 1 92 ? 26.749 -6.253 -43.755 1.00 95.00 92 GLU A C 1
ATOM 645 O O . GLU A 1 92 ? 27.577 -6.670 -44.564 1.00 95.00 92 GLU A O 1
ATOM 650 N N . MET A 1 93 ? 26.096 -5.104 -43.960 1.00 92.06 93 MET A N 1
ATOM 651 C CA . MET A 1 93 ? 26.285 -4.288 -45.167 1.00 92.06 93 MET A CA 1
ATOM 652 C C . MET A 1 93 ? 27.737 -3.825 -45.355 1.00 92.06 93 MET A C 1
ATOM 654 O O . MET A 1 93 ? 28.221 -3.762 -46.488 1.00 92.06 93 MET A O 1
ATOM 658 N N . ALA A 1 94 ? 28.429 -3.485 -44.261 1.00 93.75 94 ALA A N 1
ATOM 659 C CA . ALA A 1 94 ? 29.832 -3.081 -44.291 1.00 93.75 94 ALA A CA 1
ATOM 660 C C . ALA A 1 94 ? 30.787 -4.251 -44.580 1.00 93.75 94 ALA A C 1
ATOM 662 O O . ALA A 1 94 ? 31.852 -4.012 -45.144 1.00 93.75 94 ALA A O 1
ATOM 663 N N . LYS A 1 95 ? 30.417 -5.491 -44.226 1.00 93.31 95 LYS A N 1
ATOM 664 C CA . LYS A 1 95 ? 31.163 -6.706 -44.595 1.00 93.31 95 LYS A CA 1
ATOM 665 C C . LYS A 1 95 ? 30.940 -7.084 -46.059 1.00 93.31 95 LYS A C 1
ATOM 667 O O . LYS A 1 95 ? 31.903 -7.384 -46.749 1.00 93.31 95 LYS A O 1
ATOM 672 N N . ALA A 1 96 ? 29.692 -7.032 -46.527 1.00 94.19 96 ALA A N 1
ATOM 673 C CA . ALA A 1 96 ? 29.326 -7.452 -47.879 1.00 94.19 96 ALA A CA 1
ATOM 674 C C . ALA A 1 96 ? 29.859 -6.510 -48.972 1.00 94.19 96 ALA A C 1
ATOM 676 O O . ALA A 1 96 ? 30.300 -6.964 -50.022 1.00 94.19 96 ALA A O 1
ATOM 677 N N . LYS A 1 97 ? 29.816 -5.187 -48.747 1.00 92.12 97 LYS A N 1
ATOM 678 C CA . LYS A 1 97 ? 30.364 -4.180 -49.675 1.00 92.12 97 LYS A CA 1
ATOM 679 C C . LYS A 1 97 ? 31.106 -3.097 -48.881 1.00 92.12 97 LYS A C 1
ATOM 681 O O . LYS A 1 97 ? 30.479 -2.098 -48.510 1.00 92.12 97 LYS A O 1
ATOM 686 N N . PRO A 1 98 ? 32.405 -3.279 -48.589 1.00 89.31 98 PRO A N 1
ATOM 687 C CA . PRO A 1 98 ? 33.150 -2.410 -47.685 1.00 89.31 98 PRO A CA 1
ATOM 688 C C . PRO A 1 98 ? 33.494 -1.065 -48.334 1.00 89.31 98 PRO A C 1
ATOM 690 O O . PRO A 1 98 ? 34.517 -0.920 -48.992 1.00 89.31 98 PRO A O 1
ATOM 693 N N . THR A 1 99 ? 32.671 -0.046 -48.087 1.00 95.38 99 THR A N 1
ATOM 694 C CA . THR A 1 99 ? 32.995 1.357 -48.403 1.00 95.38 99 THR A CA 1
ATOM 695 C C . THR A 1 99 ? 33.320 2.137 -47.130 1.00 95.38 99 THR A C 1
ATOM 697 O O . THR A 1 99 ? 32.848 1.784 -46.044 1.00 95.38 99 THR A O 1
ATOM 700 N N . ALA A 1 100 ? 34.099 3.220 -47.242 1.00 93.75 100 ALA A N 1
ATOM 701 C CA . ALA A 1 100 ? 34.436 4.084 -46.103 1.00 93.75 100 ALA A CA 1
ATOM 702 C C . ALA A 1 100 ? 33.175 4.584 -45.369 1.00 93.75 100 ALA A C 1
ATOM 704 O O . ALA A 1 100 ? 33.079 4.475 -44.145 1.00 93.75 100 ALA A O 1
ATOM 705 N N . ALA A 1 101 ? 32.155 5.007 -46.124 1.00 94.19 101 ALA A N 1
ATOM 706 C CA . ALA A 1 101 ? 30.863 5.423 -45.580 1.00 94.19 101 ALA A CA 1
ATOM 707 C C . ALA A 1 101 ? 30.154 4.301 -44.794 1.00 94.19 101 ALA A C 1
ATOM 709 O O . ALA A 1 101 ? 29.652 4.533 -43.692 1.00 94.19 101 ALA A O 1
ATOM 710 N N . LYS A 1 102 ? 30.149 3.063 -45.310 1.00 94.00 102 LYS A N 1
ATOM 711 C CA . LYS A 1 102 ? 29.519 1.915 -44.633 1.00 94.00 102 LYS A CA 1
ATOM 712 C C . LYS A 1 102 ? 30.283 1.485 -43.380 1.00 94.00 102 LYS A C 1
ATOM 714 O O . LYS A 1 102 ? 29.652 1.190 -42.366 1.00 94.00 102 LYS A O 1
ATOM 719 N N . LYS A 1 103 ? 31.621 1.513 -43.405 1.00 94.06 103 LYS A N 1
ATOM 720 C CA . LYS A 1 103 ? 32.456 1.264 -42.215 1.00 94.06 103 LYS A CA 1
ATOM 721 C C . LYS A 1 103 ? 32.192 2.306 -41.123 1.00 94.06 103 LYS A C 1
ATOM 723 O O . LYS A 1 103 ? 31.972 1.930 -39.972 1.00 94.06 103 LYS A O 1
ATOM 728 N N . ALA A 1 104 ? 32.113 3.589 -41.483 1.00 94.38 104 ALA A N 1
ATOM 729 C CA . ALA A 1 104 ? 31.774 4.659 -40.545 1.00 94.38 104 ALA A CA 1
ATOM 730 C C . ALA A 1 104 ? 30.353 4.501 -39.966 1.00 94.38 104 ALA A C 1
ATOM 732 O O . ALA A 1 104 ? 30.151 4.654 -38.761 1.00 94.38 104 ALA A O 1
ATOM 733 N N . ALA A 1 105 ? 29.366 4.132 -40.790 1.00 94.38 105 ALA A N 1
ATOM 734 C CA . ALA A 1 105 ? 28.000 3.874 -40.332 1.00 94.38 105 ALA A CA 1
ATOM 735 C C . ALA A 1 105 ? 27.910 2.675 -39.369 1.00 94.38 105 ALA A C 1
ATOM 737 O O . ALA A 1 105 ? 27.171 2.738 -38.384 1.00 94.38 105 ALA A O 1
ATOM 738 N N . ALA A 1 106 ? 28.669 1.604 -39.621 1.00 95.00 106 ALA A N 1
ATOM 739 C CA . ALA A 1 106 ? 28.757 0.450 -38.729 1.00 95.00 106 ALA A CA 1
ATOM 740 C C . ALA A 1 106 ? 29.437 0.802 -37.394 1.00 95.00 106 ALA A C 1
ATOM 742 O O . ALA A 1 106 ? 28.958 0.381 -36.341 1.00 95.00 106 ALA A O 1
ATOM 743 N N . ALA A 1 107 ? 30.501 1.612 -37.415 1.00 95.06 107 ALA A N 1
ATOM 744 C CA . ALA A 1 107 ? 31.155 2.104 -36.202 1.00 95.06 107 ALA A CA 1
ATOM 745 C C . ALA A 1 107 ? 30.194 2.947 -35.344 1.00 95.06 107 ALA A C 1
ATOM 747 O O . ALA A 1 107 ? 30.007 2.638 -34.168 1.00 95.06 107 ALA A O 1
ATOM 748 N N . LYS A 1 108 ? 29.487 3.914 -35.950 1.00 95.62 108 LYS A N 1
ATOM 749 C CA . LYS A 1 108 ? 28.452 4.723 -35.273 1.00 95.62 108 LYS A CA 1
ATOM 750 C C . LYS A 1 108 ? 27.307 3.881 -34.694 1.00 95.62 108 LYS A C 1
ATOM 752 O O . LYS A 1 108 ? 26.721 4.226 -33.675 1.00 95.62 108 LYS A O 1
ATOM 757 N N . ALA A 1 109 ? 26.954 2.770 -35.339 1.00 95.81 109 ALA A N 1
ATOM 758 C CA . ALA A 1 109 ? 25.920 1.878 -34.823 1.00 95.81 109 ALA A CA 1
ATOM 759 C C . ALA A 1 109 ? 26.402 1.064 -33.611 1.00 95.81 109 ALA A C 1
ATOM 761 O O . ALA A 1 109 ? 25.629 0.825 -32.687 1.00 95.81 109 ALA A O 1
ATOM 762 N N . ARG A 1 110 ? 27.682 0.668 -33.581 1.00 95.25 110 ARG A N 1
ATOM 763 C CA . ARG A 1 110 ? 28.283 -0.017 -32.425 1.00 95.25 110 ARG A CA 1
ATOM 764 C C . ARG A 1 110 ? 28.403 0.902 -31.212 1.00 95.25 110 ARG A C 1
ATOM 766 O O . ARG A 1 110 ? 28.109 0.450 -30.109 1.00 95.25 110 ARG A O 1
ATOM 773 N N . THR A 1 111 ? 28.769 2.171 -31.406 1.00 96.75 111 THR A N 1
ATOM 774 C CA . THR A 1 111 ? 28.788 3.156 -30.310 1.00 96.75 111 THR A CA 1
ATOM 775 C C . THR A 1 111 ? 27.384 3.363 -29.741 1.00 96.75 111 THR A C 1
ATOM 777 O O . THR A 1 111 ? 27.201 3.227 -28.539 1.00 96.75 111 THR A O 1
ATOM 780 N N . ALA A 1 112 ? 26.363 3.499 -30.595 1.00 96.19 112 ALA A N 1
ATOM 781 C CA . ALA A 1 112 ? 24.971 3.606 -30.146 1.00 96.19 112 ALA A CA 1
ATOM 782 C C . ALA A 1 112 ? 24.490 2.389 -29.322 1.00 96.19 112 ALA A C 1
ATOM 784 O O . ALA A 1 112 ? 23.692 2.538 -28.397 1.00 96.19 112 ALA A O 1
ATOM 785 N N . VAL A 1 113 ? 24.974 1.176 -29.625 1.00 97.88 113 VAL A N 1
ATOM 786 C CA . VAL A 1 113 ? 24.703 -0.018 -28.803 1.00 97.88 113 VAL A CA 1
ATOM 787 C C . VAL A 1 113 ? 25.384 0.078 -27.440 1.00 97.88 113 VAL A C 1
ATOM 789 O O . VAL A 1 113 ? 24.767 -0.275 -26.436 1.00 97.88 113 VAL A O 1
ATOM 792 N N . ALA A 1 114 ? 26.636 0.539 -27.385 1.00 97.00 114 ALA A N 1
ATOM 793 C CA . ALA A 1 114 ? 27.351 0.724 -26.125 1.00 97.00 114 ALA A CA 1
ATOM 794 C C . ALA A 1 114 ? 26.643 1.755 -25.229 1.00 97.00 114 ALA A C 1
ATOM 796 O O . ALA A 1 114 ? 26.376 1.457 -24.062 1.00 97.00 114 ALA A O 1
ATOM 797 N N . ASP A 1 115 ? 26.225 2.887 -25.797 1.00 96.25 115 ASP A N 1
ATOM 798 C CA . ASP A 1 115 ? 25.491 3.937 -25.084 1.00 96.25 115 ASP A CA 1
ATOM 799 C C . ASP A 1 115 ? 24.139 3.427 -24.561 1.00 96.25 115 ASP A C 1
ATOM 801 O O . ASP A 1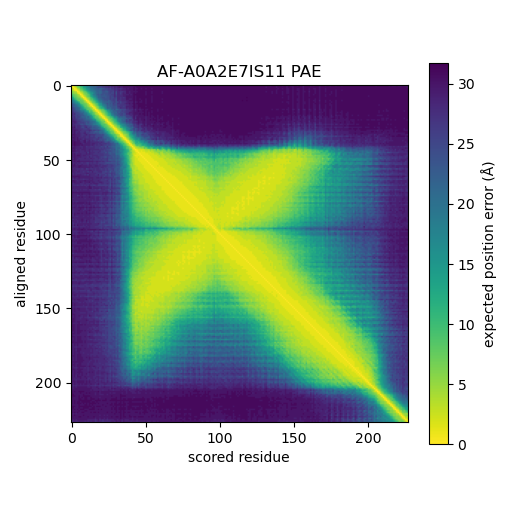 115 ? 23.791 3.627 -23.396 1.00 96.25 115 ASP A O 1
ATOM 805 N N . ALA A 1 116 ? 23.390 2.682 -25.384 1.00 97.25 116 ALA A N 1
ATOM 806 C CA . ALA A 1 116 ? 22.120 2.087 -24.971 1.00 97.25 116 ALA A CA 1
ATOM 807 C C . ALA A 1 116 ? 22.292 1.026 -23.864 1.00 97.25 116 ALA A C 1
ATOM 809 O O . ALA A 1 116 ? 21.449 0.926 -22.969 1.00 97.25 116 ALA A O 1
ATOM 810 N N . ARG A 1 117 ? 23.390 0.252 -23.878 1.00 97.56 117 ARG A N 1
ATOM 811 C CA . ARG A 1 117 ? 23.724 -0.687 -22.789 1.00 97.56 117 ARG A CA 1
ATOM 812 C C . ARG A 1 117 ? 24.058 0.049 -21.498 1.00 97.56 117 ARG A C 1
ATOM 814 O O . ARG A 1 117 ? 23.574 -0.358 -20.441 1.00 97.56 117 ARG A O 1
ATOM 821 N N . ALA A 1 118 ? 24.851 1.116 -21.579 1.00 97.06 118 ALA A N 1
ATOM 822 C CA . ALA A 1 118 ? 25.188 1.944 -20.427 1.00 97.06 118 ALA A CA 1
ATOM 823 C C . ALA A 1 118 ? 23.919 2.551 -19.806 1.00 97.06 118 ALA A C 1
ATOM 825 O O . ALA A 1 118 ? 23.698 2.394 -18.602 1.00 97.06 118 ALA A O 1
ATOM 826 N N . ALA A 1 119 ? 23.028 3.113 -20.629 1.00 95.44 119 ALA A N 1
ATOM 827 C CA . ALA A 1 119 ? 21.742 3.650 -20.186 1.00 95.44 119 ALA A CA 1
ATOM 828 C C . ALA A 1 119 ? 20.857 2.585 -19.511 1.00 95.44 119 ALA A C 1
ATOM 830 O O . ALA A 1 119 ? 20.372 2.801 -18.402 1.00 95.44 119 ALA A O 1
ATOM 831 N N . LEU A 1 120 ? 20.706 1.398 -20.115 1.00 97.62 120 LEU A N 1
ATOM 832 C CA . LEU A 1 120 ? 19.945 0.299 -19.506 1.00 97.62 120 LEU A CA 1
ATOM 833 C C . LEU A 1 120 ? 20.541 -0.139 -18.161 1.00 97.62 120 LEU A C 1
ATOM 835 O O . LEU A 1 120 ? 19.807 -0.473 -17.231 1.00 97.62 120 LEU A O 1
ATOM 839 N N . SER A 1 121 ? 21.870 -0.155 -18.040 1.00 96.19 121 SER A N 1
ATOM 840 C CA . SER A 1 121 ? 22.534 -0.509 -16.785 1.00 96.19 121 SER A CA 1
ATOM 841 C C . SER A 1 121 ? 22.258 0.508 -15.673 1.00 96.19 121 SER A C 1
ATOM 843 O O . SER A 1 121 ? 22.053 0.102 -14.529 1.00 96.19 121 SER A O 1
ATOM 845 N N . ALA A 1 122 ? 22.193 1.801 -16.007 1.00 96.00 122 ALA A N 1
ATOM 846 C CA . ALA A 1 122 ? 21.847 2.864 -15.071 1.00 96.00 122 ALA A CA 1
ATOM 847 C C . ALA A 1 122 ? 20.387 2.738 -14.608 1.00 96.00 122 ALA A C 1
ATOM 849 O O . ALA A 1 122 ? 20.129 2.707 -13.407 1.00 96.00 122 ALA A O 1
ATOM 850 N N . GLU A 1 123 ? 19.448 2.533 -15.534 1.00 95.69 123 GLU A N 1
ATOM 851 C CA . GLU A 1 123 ? 18.030 2.332 -15.196 1.00 95.69 123 GLU A CA 1
ATOM 852 C C . GLU A 1 123 ? 17.818 1.080 -14.328 1.00 95.69 123 GLU A C 1
ATOM 854 O O . GLU A 1 123 ? 17.088 1.110 -13.339 1.00 95.69 123 GLU A O 1
ATOM 859 N N . LYS A 1 124 ? 18.531 -0.021 -14.604 1.00 96.25 124 LYS A N 1
ATOM 860 C CA . LYS A 1 124 ? 18.479 -1.226 -13.757 1.00 96.25 124 LYS A CA 1
ATOM 861 C C . LYS A 1 124 ? 18.994 -0.988 -12.334 1.00 96.25 124 LYS A C 1
ATOM 863 O O . LYS A 1 124 ? 18.529 -1.667 -11.417 1.00 96.25 124 LYS A O 1
ATOM 868 N N . LYS A 1 125 ? 19.948 -0.071 -12.125 1.00 96.62 125 LYS A N 1
ATOM 869 C CA . LYS A 1 125 ? 20.387 0.323 -10.774 1.00 96.62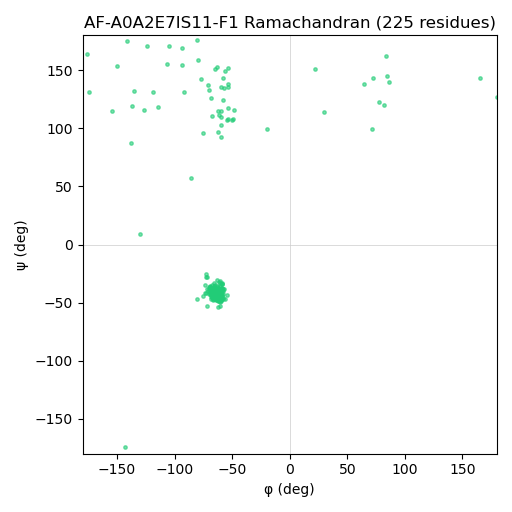 125 LYS A CA 1
ATOM 870 C C . LYS A 1 125 ? 19.272 1.077 -10.049 1.00 96.62 125 LYS A C 1
ATOM 872 O O . LYS A 1 125 ? 18.933 0.692 -8.934 1.00 96.62 125 LYS A O 1
ATOM 877 N N . LEU A 1 126 ? 18.621 2.025 -10.723 1.00 94.69 126 LEU A N 1
ATOM 878 C CA . LEU A 1 126 ? 17.479 2.763 -10.171 1.00 94.69 126 LEU A CA 1
ATOM 879 C C . LEU A 1 126 ? 16.308 1.839 -9.805 1.00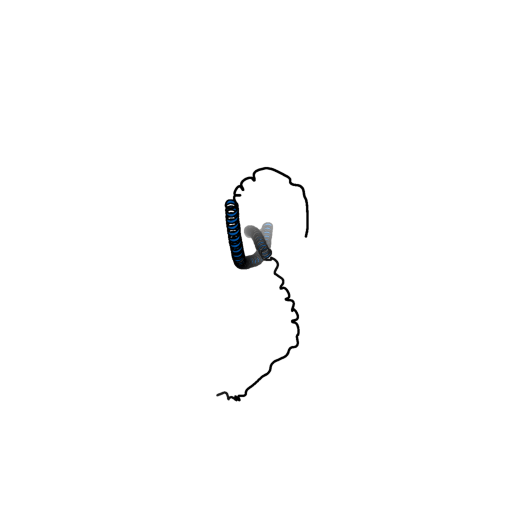 94.69 126 LEU A C 1
ATOM 881 O O . LEU A 1 126 ? 15.716 1.985 -8.740 1.00 94.69 126 LEU A O 1
ATOM 885 N N . VAL A 1 127 ? 16.011 0.827 -10.630 1.00 97.38 127 VAL A N 1
ATOM 886 C CA . VAL A 1 127 ? 14.993 -0.192 -10.305 1.00 97.38 127 VAL A CA 1
ATOM 887 C C . VAL A 1 127 ? 15.364 -0.968 -9.037 1.00 97.38 127 VAL A C 1
ATOM 889 O O . VAL A 1 127 ? 14.503 -1.227 -8.194 1.00 97.38 127 VAL A O 1
ATOM 892 N N . LYS A 1 128 ? 16.640 -1.338 -8.864 1.00 97.12 128 LYS A N 1
ATOM 893 C CA . LYS A 1 128 ? 17.101 -2.020 -7.642 1.00 97.12 128 LYS A CA 1
ATOM 894 C C . LYS A 1 128 ? 16.947 -1.125 -6.414 1.00 97.12 128 LYS A C 1
ATOM 896 O O . LYS A 1 128 ? 16.443 -1.599 -5.399 1.00 97.12 128 LYS A O 1
ATOM 901 N N . GLU A 1 129 ? 17.335 0.141 -6.511 1.00 95.69 129 GLU A N 1
ATOM 902 C CA . GLU A 1 129 ? 17.198 1.121 -5.427 1.00 95.69 129 GLU A CA 1
ATOM 903 C C . GLU A 1 129 ? 15.728 1.338 -5.047 1.00 95.69 129 GLU A C 1
ATOM 905 O O . GLU A 1 129 ? 15.374 1.196 -3.875 1.00 95.69 129 GLU A O 1
ATOM 910 N N . ALA A 1 130 ? 14.847 1.552 -6.029 1.00 95.44 130 ALA A N 1
ATOM 911 C CA . ALA A 1 130 ? 13.406 1.679 -5.808 1.00 95.44 130 ALA A CA 1
ATOM 912 C C . ALA A 1 130 ? 12.811 0.420 -5.150 1.00 95.44 130 ALA A C 1
ATOM 914 O O . ALA A 1 130 ? 11.978 0.509 -4.247 1.00 95.44 130 ALA A O 1
ATOM 915 N N . ARG A 1 131 ? 13.282 -0.775 -5.533 1.00 97.00 131 ARG A N 1
ATOM 916 C CA . ARG A 1 131 ? 12.843 -2.038 -4.922 1.00 97.00 131 ARG A CA 1
ATOM 917 C C . ARG A 1 131 ? 13.297 -2.171 -3.468 1.00 97.00 131 ARG A C 1
ATOM 919 O O . ARG A 1 131 ? 12.552 -2.706 -2.647 1.00 97.00 131 ARG A O 1
ATOM 926 N N . VAL A 1 132 ? 14.507 -1.718 -3.141 1.00 96.56 132 VAL A N 1
ATOM 927 C CA . VAL A 1 132 ? 15.005 -1.693 -1.756 1.00 96.56 132 VAL A CA 1
ATOM 928 C C . VAL A 1 132 ? 14.182 -0.719 -0.913 1.00 96.56 132 VAL A C 1
ATOM 930 O O . VAL A 1 132 ? 13.752 -1.087 0.181 1.00 96.56 132 VAL A O 1
ATOM 933 N N . GLN A 1 133 ? 13.886 0.472 -1.439 1.00 93.62 133 GLN A N 1
ATOM 934 C CA . GLN A 1 133 ? 13.030 1.456 -0.771 1.00 93.62 133 GLN A CA 1
ATOM 935 C C . GLN A 1 133 ? 11.626 0.900 -0.507 1.00 93.62 133 GLN A C 1
ATOM 937 O O . GLN A 1 133 ? 11.155 0.957 0.629 1.00 93.62 133 GLN A O 1
ATOM 942 N N . LEU A 1 134 ? 10.994 0.271 -1.505 1.00 95.44 134 LEU A N 1
ATOM 943 C CA . LEU A 1 134 ? 9.688 -0.373 -1.348 1.00 95.44 134 LEU A CA 1
ATOM 944 C C . LEU A 1 134 ? 9.693 -1.422 -0.228 1.00 95.44 134 LEU A C 1
ATOM 946 O O . LEU A 1 134 ? 8.807 -1.413 0.624 1.00 95.44 134 LEU A O 1
ATOM 950 N N . LYS A 1 135 ? 10.705 -2.300 -0.188 1.00 95.56 135 LYS A N 1
ATOM 951 C CA . LYS A 1 135 ? 10.841 -3.300 0.884 1.00 95.56 135 LYS A CA 1
ATOM 952 C C . LYS A 1 135 ? 10.967 -2.650 2.262 1.00 95.56 135 LYS A C 1
ATOM 954 O O . LYS A 1 135 ? 10.342 -3.116 3.212 1.00 95.56 135 LYS A O 1
ATOM 959 N N . GLY A 1 136 ? 11.751 -1.576 2.372 1.00 93.62 136 GLY A N 1
ATOM 960 C CA . GLY A 1 136 ? 11.894 -0.816 3.615 1.00 93.62 136 GLY A CA 1
ATOM 961 C C . GLY A 1 136 ? 10.562 -0.232 4.093 1.00 93.62 136 GLY A C 1
ATOM 962 O O . GLY A 1 136 ? 10.200 -0.385 5.260 1.00 93.62 136 GLY A O 1
ATOM 963 N N . VAL A 1 137 ? 9.791 0.365 3.181 1.00 94.00 137 VAL A N 1
ATOM 964 C CA . VAL A 1 137 ? 8.477 0.945 3.494 1.00 94.00 137 VAL A CA 1
ATOM 965 C C . VAL A 1 137 ? 7.451 -0.135 3.859 1.00 94.00 137 VAL A C 1
ATOM 967 O O . VAL A 1 137 ? 6.749 0.011 4.857 1.00 94.00 137 VAL A O 1
ATOM 970 N N . GLN A 1 138 ? 7.409 -1.263 3.145 1.00 93.19 138 GLN A N 1
ATOM 971 C CA . GLN A 1 138 ? 6.535 -2.397 3.486 1.00 93.19 138 GLN A CA 1
ATOM 972 C C . GLN A 1 138 ? 6.859 -3.000 4.865 1.00 93.19 138 GLN A C 1
ATOM 974 O O . GLN A 1 138 ? 5.959 -3.374 5.623 1.00 93.19 138 GLN A O 1
ATOM 979 N N . ALA A 1 139 ? 8.142 -3.061 5.235 1.00 94.12 139 ALA A N 1
ATOM 980 C CA . ALA A 1 139 ? 8.554 -3.503 6.564 1.00 94.12 139 ALA A CA 1
ATOM 981 C C . ALA A 1 139 ? 8.102 -2.530 7.670 1.00 94.12 139 ALA A C 1
ATOM 983 O O . ALA A 1 139 ? 7.786 -2.962 8.778 1.00 94.12 139 ALA A O 1
ATOM 984 N N . MET A 1 140 ? 8.037 -1.225 7.392 1.00 91.44 140 MET A N 1
ATOM 985 C CA . MET A 1 140 ? 7.473 -0.246 8.330 1.00 91.44 140 MET A CA 1
ATOM 986 C C . MET A 1 140 ? 5.947 -0.345 8.414 1.00 91.44 140 MET A C 1
ATOM 988 O O . MET A 1 140 ? 5.403 -0.337 9.520 1.00 91.44 140 MET A O 1
ATOM 992 N N . ALA A 1 141 ? 5.265 -0.524 7.281 1.00 90.75 141 ALA A N 1
ATOM 993 C CA . ALA A 1 141 ? 3.817 -0.709 7.234 1.00 90.75 141 ALA A CA 1
ATOM 994 C C . ALA A 1 141 ? 3.370 -1.927 8.061 1.00 90.75 141 ALA A C 1
ATOM 996 O O . ALA A 1 141 ? 2.508 -1.802 8.928 1.00 90.75 141 ALA A O 1
ATOM 997 N N . SER A 1 142 ? 4.032 -3.079 7.907 1.00 90.94 142 SER A N 1
ATOM 998 C CA . SER A 1 142 ? 3.698 -4.294 8.673 1.00 90.94 142 SER A CA 1
ATOM 999 C C . SER A 1 142 ? 3.883 -4.132 10.191 1.00 90.94 142 SER A C 1
ATOM 1001 O O . SER A 1 142 ? 3.064 -4.618 10.983 1.00 90.94 142 SER A O 1
ATOM 1003 N N . LYS A 1 143 ? 4.913 -3.392 10.622 1.00 91.62 143 LYS A N 1
ATOM 1004 C CA . LYS A 1 143 ? 5.108 -3.025 12.034 1.00 91.62 143 LYS A CA 1
ATOM 1005 C C . LYS A 1 143 ? 3.983 -2.122 12.543 1.00 91.62 143 LYS A C 1
ATOM 1007 O O . LYS A 1 143 ? 3.472 -2.362 13.637 1.00 91.62 143 LYS A O 1
ATOM 1012 N N . ALA A 1 144 ? 3.557 -1.135 11.753 1.00 89.81 144 ALA A N 1
ATOM 1013 C CA . ALA A 1 144 ? 2.438 -0.260 12.100 1.00 89.81 144 ALA A CA 1
ATOM 1014 C C . ALA A 1 144 ? 1.119 -1.043 12.240 1.00 89.81 144 ALA A C 1
ATOM 1016 O O . ALA A 1 144 ? 0.403 -0.863 13.226 1.00 89.81 144 ALA A O 1
ATOM 1017 N N . THR A 1 145 ? 0.832 -1.979 11.330 1.00 90.31 145 THR A N 1
ATOM 1018 C CA . THR A 1 145 ? -0.347 -2.859 11.422 1.00 90.31 145 THR A CA 1
ATOM 1019 C C . THR A 1 145 ? -0.308 -3.733 12.676 1.00 90.31 145 THR A C 1
ATOM 1021 O O . THR A 1 145 ? -1.323 -3.924 13.346 1.00 90.31 145 THR A O 1
ATOM 1024 N N . THR A 1 146 ? 0.870 -4.249 13.035 1.00 90.75 146 THR A N 1
ATOM 1025 C CA . THR A 1 146 ? 1.042 -5.045 14.259 1.00 90.75 146 THR A CA 1
ATOM 1026 C C . THR A 1 146 ? 0.776 -4.199 15.503 1.00 90.75 146 THR A C 1
ATOM 1028 O O . THR A 1 146 ? 0.026 -4.622 16.384 1.00 90.75 146 THR A O 1
ATOM 1031 N N . ALA A 1 147 ? 1.314 -2.977 15.553 1.00 87.19 147 ALA A N 1
ATOM 1032 C CA . ALA A 1 147 ? 1.040 -2.033 16.632 1.00 87.19 147 ALA A CA 1
ATOM 1033 C C . ALA A 1 147 ? -0.461 -1.708 16.745 1.00 87.19 147 ALA A C 1
ATOM 1035 O O . ALA A 1 147 ? -0.995 -1.689 17.853 1.00 87.19 147 ALA A O 1
ATOM 1036 N N . ALA A 1 148 ? -1.160 -1.543 15.616 1.00 89.00 148 ALA A N 1
ATOM 1037 C CA . ALA A 1 148 ? -2.607 -1.321 15.591 1.00 89.00 148 ALA A CA 1
ATOM 1038 C C . ALA A 1 148 ? -3.385 -2.465 16.249 1.00 89.00 148 ALA A C 1
ATOM 1040 O O . ALA A 1 148 ? -4.254 -2.216 17.083 1.00 89.00 148 ALA A O 1
ATOM 1041 N N . ARG A 1 149 ? -3.026 -3.722 15.957 1.00 89.81 149 ARG A N 1
ATOM 1042 C CA . ARG A 1 149 ? -3.656 -4.896 16.587 1.00 89.81 149 ARG A CA 1
ATOM 1043 C C . ARG A 1 149 ? -3.411 -4.954 18.092 1.00 89.81 149 ARG A C 1
ATOM 1045 O O . ARG A 1 149 ? -4.323 -5.278 18.848 1.00 89.81 149 ARG A O 1
ATOM 1052 N N . VAL A 1 150 ? -2.194 -4.640 18.539 1.00 90.44 150 VAL A N 1
ATOM 1053 C CA . VAL A 1 150 ? -1.859 -4.622 19.972 1.00 90.44 150 VAL A CA 1
ATOM 1054 C C . VAL A 1 150 ? -2.681 -3.563 20.706 1.00 90.44 150 VAL A C 1
ATOM 1056 O O . VAL A 1 150 ? -3.237 -3.858 21.764 1.00 90.44 150 VAL A O 1
ATOM 1059 N N . VAL A 1 151 ? -2.804 -2.361 20.133 1.00 89.31 151 VAL A N 1
ATOM 1060 C CA . VAL A 1 151 ? -3.616 -1.285 20.717 1.00 89.31 151 VAL A CA 1
ATOM 1061 C C . VAL A 1 151 ? -5.094 -1.664 20.742 1.00 89.31 151 VAL A C 1
ATOM 1063 O O . VAL A 1 151 ? -5.696 -1.579 21.807 1.00 89.31 151 VAL A O 1
ATOM 1066 N N . ALA A 1 152 ? -5.651 -2.184 19.646 1.00 87.38 152 ALA A N 1
ATOM 1067 C CA . ALA A 1 152 ? -7.048 -2.624 19.600 1.00 87.38 152 ALA A CA 1
ATOM 1068 C C . ALA A 1 152 ? -7.357 -3.704 20.656 1.00 87.38 152 ALA A C 1
ATOM 1070 O O . ALA A 1 152 ? -8.357 -3.628 21.368 1.00 87.38 152 ALA A O 1
ATOM 1071 N N . ASN A 1 153 ? -6.459 -4.680 20.829 1.00 89.19 153 ASN A N 1
ATOM 1072 C CA . ASN A 1 153 ? -6.604 -5.711 21.859 1.00 89.19 153 ASN A CA 1
ATOM 1073 C C . ASN A 1 153 ? -6.521 -5.142 23.284 1.00 89.19 153 ASN A C 1
ATOM 1075 O O . ASN A 1 153 ? -7.205 -5.629 24.188 1.00 89.19 153 ASN A O 1
ATOM 1079 N N . ALA A 1 154 ? -5.665 -4.144 23.513 1.00 89.12 154 ALA A N 1
ATOM 1080 C CA . ALA A 1 154 ? -5.568 -3.474 24.805 1.00 89.12 154 ALA A CA 1
ATOM 1081 C C . ALA A 1 154 ? -6.831 -2.650 25.104 1.00 89.12 154 ALA A C 1
ATOM 1083 O O . ALA A 1 154 ? -7.347 -2.726 26.219 1.00 89.12 154 ALA A O 1
ATOM 1084 N N . GLU A 1 155 ? -7.358 -1.928 24.112 1.00 87.50 155 GLU A N 1
ATOM 1085 C CA . GLU A 1 155 ? -8.608 -1.168 24.221 1.00 87.50 155 GLU A CA 1
ATOM 1086 C C . GLU A 1 155 ? -9.787 -2.084 24.549 1.00 87.50 155 GLU A C 1
ATOM 1088 O O . GLU A 1 155 ? -10.461 -1.854 25.549 1.00 87.50 155 GLU A O 1
ATOM 1093 N N . ALA A 1 156 ? -9.940 -3.209 23.843 1.00 87.12 156 ALA A N 1
ATOM 1094 C CA . ALA A 1 156 ? -10.994 -4.183 24.132 1.00 87.12 156 ALA A CA 1
ATOM 1095 C C . ALA A 1 156 ? -10.940 -4.719 25.578 1.00 87.12 156 ALA A C 1
ATOM 1097 O O . ALA A 1 156 ? -11.971 -4.899 26.231 1.00 87.12 156 ALA A O 1
ATOM 1098 N N . LYS A 1 157 ? -9.734 -4.952 26.120 1.00 91.44 157 LYS A N 1
ATOM 1099 C CA . LYS A 1 157 ? -9.560 -5.376 27.521 1.00 91.44 157 LYS A CA 1
ATOM 1100 C C . LYS A 1 157 ? -9.927 -4.270 28.509 1.00 91.44 157 LYS A C 1
ATOM 1102 O O . LYS A 1 157 ? -10.530 -4.565 29.544 1.00 91.44 157 LYS A O 1
ATOM 1107 N N . ILE A 1 158 ? -9.560 -3.025 28.209 1.00 88.56 158 ILE A N 1
ATOM 1108 C CA . ILE A 1 158 ? -9.910 -1.861 29.029 1.00 88.56 158 ILE A CA 1
ATOM 1109 C C . ILE A 1 158 ? -11.426 -1.672 29.031 1.00 88.56 158 ILE A C 1
ATOM 1111 O O . ILE A 1 158 ? -12.009 -1.579 30.110 1.00 88.56 158 ILE A O 1
ATOM 1115 N N . ASP A 1 159 ? -12.070 -1.710 27.867 1.00 86.31 159 ASP A N 1
ATOM 1116 C CA . ASP A 1 159 ? -13.516 -1.537 27.729 1.00 86.31 159 ASP A CA 1
ATOM 1117 C C . ASP A 1 159 ? -14.287 -2.642 28.453 1.00 86.31 159 ASP A C 1
ATOM 1119 O O . ASP A 1 159 ? -15.218 -2.354 29.205 1.00 86.31 159 ASP A O 1
ATOM 1123 N N . ALA A 1 160 ? -13.849 -3.900 28.345 1.00 90.44 160 ALA A N 1
ATOM 1124 C CA . ALA A 1 160 ? -14.445 -5.005 29.093 1.00 90.44 160 ALA A CA 1
ATOM 1125 C C . ALA A 1 160 ? -14.311 -4.826 30.618 1.00 90.44 160 ALA A C 1
ATOM 1127 O O . ALA A 1 160 ? -15.243 -5.123 31.374 1.00 90.44 160 ALA A O 1
ATOM 1128 N N . ALA A 1 161 ? -13.164 -4.336 31.100 1.00 92.38 161 ALA A N 1
ATOM 1129 C CA . ALA A 1 161 ? -12.968 -4.034 32.516 1.00 92.38 161 ALA A CA 1
ATOM 1130 C C . ALA A 1 161 ? -13.833 -2.846 32.971 1.00 92.38 161 ALA A C 1
ATOM 1132 O O . ALA A 1 161 ? -14.424 -2.891 34.055 1.00 92.38 161 ALA A O 1
ATOM 1133 N N . MET A 1 162 ? -13.955 -1.816 32.132 1.00 92.38 162 MET A N 1
ATOM 1134 C CA . MET A 1 162 ? -14.773 -0.638 32.398 1.00 92.38 162 MET A CA 1
ATOM 1135 C C . MET A 1 162 ? -16.261 -0.995 32.431 1.00 92.38 162 MET A C 1
ATOM 1137 O O . MET A 1 162 ? -16.945 -0.628 33.383 1.00 92.38 162 MET A O 1
ATOM 1141 N N . ALA A 1 163 ? -16.747 -1.796 31.481 1.00 90.50 163 ALA A N 1
ATOM 1142 C CA . ALA A 1 163 ? -18.119 -2.301 31.453 1.00 90.50 163 ALA A CA 1
ATOM 1143 C C . ALA A 1 163 ? -18.452 -3.106 32.718 1.00 90.50 163 ALA A C 1
ATOM 1145 O O . ALA A 1 163 ? -19.491 -2.887 33.342 1.00 90.50 163 ALA A O 1
ATOM 1146 N N . LYS A 1 164 ? -17.535 -3.971 33.176 1.00 94.06 164 LYS A N 1
ATOM 1147 C CA . LYS A 1 164 ? -17.689 -4.692 34.453 1.00 94.06 164 LYS A CA 1
ATOM 1148 C C . LYS A 1 164 ? -17.757 -3.747 35.654 1.00 94.06 164 LYS A C 1
ATOM 1150 O O . LYS A 1 164 ? -18.517 -4.003 36.588 1.00 94.06 164 LYS A O 1
ATOM 1155 N N . ALA A 1 165 ? -16.962 -2.679 35.665 1.00 92.75 165 ALA A N 1
ATOM 1156 C CA . ALA A 1 165 ? -16.998 -1.684 36.733 1.00 92.75 165 ALA A CA 1
ATOM 1157 C C . ALA A 1 165 ? -18.316 -0.892 36.725 1.00 92.75 165 ALA A C 1
ATOM 1159 O O . ALA A 1 165 ? -18.943 -0.752 37.775 1.00 92.75 165 ALA A O 1
ATOM 1160 N N . VAL A 1 166 ? -18.772 -0.453 35.548 1.00 94.12 166 VAL A N 1
ATOM 1161 C CA . VAL A 1 166 ? -20.050 0.249 35.364 1.00 94.12 166 VAL A CA 1
ATOM 1162 C C . VAL A 1 166 ? -21.218 -0.633 35.799 1.00 94.12 166 VAL A C 1
ATOM 1164 O O . VAL A 1 166 ? -22.026 -0.189 36.606 1.00 94.12 166 VAL A O 1
ATOM 1167 N N . ALA A 1 167 ? -21.259 -1.903 35.389 1.00 94.25 167 ALA A N 1
ATOM 1168 C CA . ALA A 1 167 ? -22.306 -2.839 35.804 1.00 94.25 167 ALA A CA 1
ATOM 1169 C C . ALA A 1 167 ? -22.372 -3.008 37.333 1.00 94.25 167 ALA A C 1
ATOM 1171 O O . ALA A 1 167 ? -23.454 -3.038 37.917 1.00 94.25 167 ALA A O 1
ATOM 1172 N N . LYS A 1 168 ? -21.218 -3.059 38.015 1.00 95.12 168 LYS A N 1
ATOM 1173 C CA . LYS A 1 168 ? -21.167 -3.114 39.488 1.00 95.12 168 LYS A CA 1
ATOM 1174 C C . LYS A 1 168 ? -21.677 -1.833 40.145 1.00 95.12 168 LYS A C 1
ATOM 1176 O O . LYS A 1 168 ? -22.287 -1.911 41.211 1.00 95.12 168 LYS A O 1
ATOM 1181 N N . ILE A 1 169 ? -21.388 -0.670 39.563 1.00 94.94 169 ILE A N 1
ATOM 1182 C CA . ILE A 1 169 ? -21.880 0.620 40.062 1.00 94.94 169 ILE A CA 1
ATOM 1183 C C . ILE A 1 169 ? -23.393 0.703 39.858 1.00 94.94 169 ILE A C 1
ATOM 1185 O O . ILE A 1 169 ? -24.104 0.998 40.816 1.00 94.94 169 ILE A O 1
ATOM 1189 N N . GLN A 1 170 ? -23.879 0.352 38.667 1.00 94.94 170 GLN A N 1
ATOM 1190 C CA . GLN A 1 170 ? -25.300 0.364 38.335 1.00 94.94 170 GLN A CA 1
ATOM 1191 C C . GLN A 1 170 ? -26.093 -0.561 39.262 1.00 94.94 170 GLN A C 1
ATOM 1193 O O . GLN A 1 170 ? -27.018 -0.111 39.920 1.00 94.94 170 GLN A O 1
ATOM 1198 N N . ALA A 1 171 ? -25.640 -1.803 39.465 1.00 95.31 171 ALA A N 1
ATOM 1199 C CA . ALA A 1 171 ? -26.309 -2.737 40.372 1.00 95.31 171 ALA A CA 1
ATOM 1200 C C . ALA A 1 171 ? -26.377 -2.238 41.832 1.00 95.31 171 ALA A C 1
ATOM 1202 O O . ALA A 1 171 ? -27.308 -2.568 42.570 1.00 95.31 171 ALA A O 1
ATOM 1203 N N . LYS A 1 172 ? -25.387 -1.455 42.286 1.00 95.19 172 LYS A N 1
ATOM 1204 C CA . LYS A 1 172 ? -25.433 -0.809 43.608 1.00 95.19 172 LYS A CA 1
ATOM 1205 C C . LYS A 1 172 ? -26.411 0.363 43.628 1.00 95.19 172 LYS A C 1
ATOM 1207 O O . LYS A 1 172 ? -27.144 0.495 44.607 1.00 95.19 172 LYS A O 1
ATOM 1212 N N . ALA A 1 173 ? -26.426 1.179 42.577 1.00 95.69 173 ALA A N 1
ATOM 1213 C CA . ALA A 1 173 ? -27.364 2.284 42.429 1.00 95.69 173 ALA A CA 1
ATOM 1214 C C . ALA A 1 173 ? -28.813 1.773 42.387 1.00 95.69 173 ALA A C 1
ATOM 1216 O O . ALA A 1 173 ? -29.637 2.240 43.166 1.00 95.69 173 ALA A O 1
ATOM 1217 N N . ASP A 1 174 ? -29.097 0.735 41.600 1.00 95.00 174 ASP A N 1
ATOM 1218 C CA . ASP A 1 174 ? -30.430 0.133 41.488 1.00 95.00 174 ASP A CA 1
ATOM 1219 C C . ASP A 1 174 ? -30.918 -0.418 42.836 1.00 95.00 174 ASP A C 1
ATOM 1221 O O . ASP A 1 174 ? -32.065 -0.201 43.225 1.00 95.00 174 ASP A O 1
ATOM 1225 N N . LYS A 1 175 ? -30.032 -1.056 43.619 1.00 96.00 175 LYS A N 1
ATOM 1226 C CA . LYS A 1 175 ? -30.359 -1.488 44.991 1.00 96.00 175 LYS A CA 1
ATOM 1227 C C . LYS A 1 175 ? -30.715 -0.317 45.909 1.00 96.00 175 LYS A C 1
ATOM 1229 O O . LYS A 1 175 ? -31.623 -0.449 46.729 1.00 96.00 175 LYS A O 1
ATOM 1234 N N . GLN A 1 176 ? -30.012 0.810 45.800 1.00 95.38 176 GLN A N 1
ATOM 1235 C CA . GLN A 1 176 ? -30.318 2.008 46.587 1.00 95.38 176 GLN A CA 1
ATOM 1236 C C . GLN A 1 176 ? -31.638 2.647 46.149 1.00 95.38 176 GLN A C 1
ATOM 1238 O O . GLN A 1 176 ? -32.454 2.986 47.004 1.00 95.38 176 GLN A O 1
ATOM 1243 N N . ILE A 1 177 ? -31.887 2.739 44.841 1.00 93.50 177 ILE A N 1
ATOM 1244 C CA . ILE A 1 177 ? -33.143 3.248 44.279 1.00 93.50 177 ILE A CA 1
ATOM 1245 C C . ILE A 1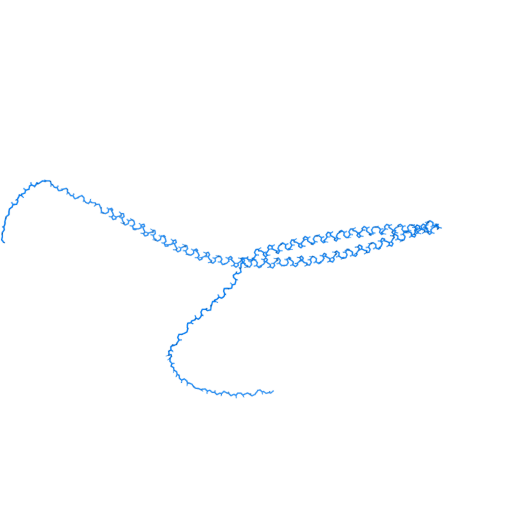 177 ? -34.317 2.389 44.757 1.00 93.50 177 ILE A C 1
ATOM 1247 O O . ILE A 1 177 ? -35.283 2.928 45.293 1.00 93.50 177 ILE A O 1
ATOM 1251 N N . ALA A 1 178 ? -34.208 1.061 44.673 1.00 94.06 178 ALA A N 1
ATOM 1252 C CA . ALA A 1 178 ? -35.244 0.146 45.148 1.00 94.06 178 ALA A CA 1
ATOM 1253 C C . ALA A 1 178 ? -35.509 0.294 46.658 1.00 94.06 178 ALA A C 1
ATOM 1255 O O . ALA A 1 178 ? -36.660 0.275 47.098 1.00 94.06 178 ALA A O 1
ATOM 1256 N N . ALA A 1 179 ? -34.463 0.486 47.470 1.00 93.75 179 ALA A N 1
ATOM 1257 C CA . ALA A 1 179 ? -34.616 0.727 48.905 1.00 93.75 179 ALA A CA 1
ATOM 1258 C C . ALA A 1 179 ? -35.333 2.058 49.201 1.00 93.75 179 ALA A C 1
ATOM 1260 O O . ALA A 1 179 ? -36.207 2.103 50.071 1.00 93.75 179 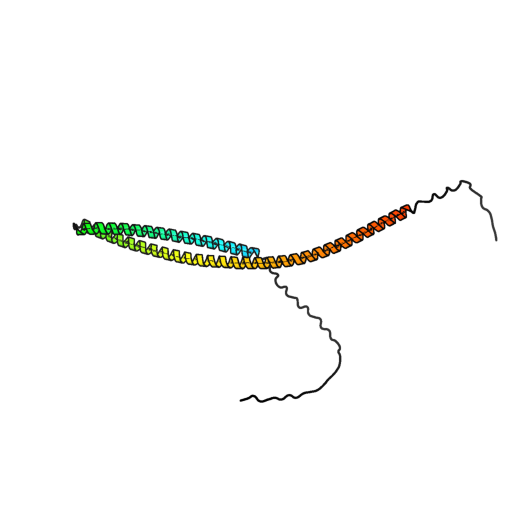ALA A O 1
ATOM 1261 N N . ILE A 1 180 ? -35.004 3.123 48.463 1.00 93.56 180 ILE A N 1
ATOM 1262 C CA . ILE A 1 180 ? -35.655 4.435 48.580 1.00 93.56 180 ILE A CA 1
ATOM 1263 C C . ILE A 1 180 ? -37.121 4.345 48.151 1.00 93.56 180 ILE A C 1
ATOM 1265 O O . ILE A 1 180 ? -37.991 4.786 48.898 1.00 93.56 180 ILE A O 1
ATOM 1269 N N . GLN A 1 181 ? -37.413 3.716 47.010 1.00 93.12 181 GLN A N 1
ATOM 1270 C CA . GLN A 1 181 ? -38.781 3.512 46.523 1.00 93.12 181 GLN A CA 1
ATOM 1271 C C . GLN A 1 181 ? -39.619 2.702 47.515 1.00 93.12 181 GLN A C 1
ATOM 1273 O O . GLN A 1 181 ? -40.746 3.081 47.823 1.00 93.12 181 GLN A O 1
ATOM 1278 N N . LYS A 1 182 ? -39.055 1.633 48.093 1.00 94.31 182 LYS A N 1
ATOM 1279 C CA . LYS A 1 182 ? -39.736 0.836 49.122 1.00 94.31 182 LYS A CA 1
ATOM 1280 C C . LYS A 1 182 ? -40.042 1.656 50.376 1.00 94.31 182 LYS A C 1
ATOM 1282 O O . LYS A 1 182 ? -41.106 1.486 50.969 1.00 94.31 182 LYS A O 1
ATOM 1287 N N . LYS A 1 183 ? -39.124 2.534 50.794 1.00 93.94 183 LYS A N 1
ATOM 1288 C CA . LYS A 1 183 ? -39.350 3.439 51.928 1.00 93.94 183 LYS A CA 1
ATOM 1289 C C . LYS A 1 183 ? -40.440 4.464 51.605 1.00 93.94 183 LYS A C 1
ATOM 1291 O O . LYS A 1 183 ? -41.381 4.584 52.381 1.00 93.94 183 LYS A O 1
ATOM 1296 N N . ALA A 1 184 ? -40.364 5.102 50.438 1.00 91.31 184 ALA A N 1
ATOM 1297 C CA . ALA A 1 184 ? -41.359 6.061 49.970 1.00 91.31 184 ALA A CA 1
ATOM 1298 C C . ALA A 1 184 ? -42.761 5.436 49.881 1.00 91.31 184 ALA A C 1
ATOM 1300 O O . ALA A 1 184 ? -43.707 5.995 50.423 1.00 91.31 184 ALA A O 1
ATOM 1301 N N . ALA A 1 185 ? -42.893 4.236 49.306 1.00 92.12 185 ALA A N 1
ATOM 1302 C CA . ALA A 1 185 ? -44.165 3.514 49.244 1.00 92.12 185 ALA A CA 1
ATOM 1303 C C . ALA A 1 185 ? -44.742 3.226 50.641 1.00 92.12 185 ALA A C 1
ATOM 1305 O O . ALA A 1 185 ? -45.945 3.343 50.864 1.00 92.12 185 ALA A O 1
ATOM 1306 N N . LYS A 1 186 ? -43.883 2.884 51.610 1.00 93.50 186 LYS A N 1
ATOM 1307 C CA . LYS A 1 186 ? -44.305 2.628 52.994 1.00 93.50 186 LYS A CA 1
ATOM 1308 C C . LYS A 1 186 ? -44.756 3.904 53.710 1.00 93.50 186 LYS A C 1
ATOM 1310 O O . LYS A 1 186 ? -45.695 3.849 54.504 1.00 93.50 186 LYS A O 1
ATOM 1315 N N . ASP A 1 187 ? -44.101 5.029 53.439 1.00 90.62 187 ASP A N 1
ATOM 1316 C CA . ASP A 1 187 ? -44.470 6.331 53.995 1.00 90.62 187 ASP A CA 1
ATOM 1317 C C . ASP A 1 187 ? -45.773 6.863 53.373 1.00 90.62 187 ASP A C 1
ATOM 1319 O O . ASP A 1 187 ? -46.623 7.358 54.112 1.00 90.62 187 ASP A O 1
ATOM 1323 N N . ILE A 1 188 ? -45.991 6.655 52.067 1.00 88.62 188 ILE A N 1
ATOM 1324 C CA . ILE A 1 188 ? -47.268 6.939 51.385 1.00 88.62 188 ILE A CA 1
ATOM 1325 C C . ILE A 1 188 ? -48.398 6.096 51.991 1.00 88.62 188 ILE A C 1
ATOM 1327 O O . ILE A 1 188 ? -49.411 6.635 52.422 1.00 88.62 188 ILE A O 1
ATOM 1331 N N . ALA A 1 189 ? -48.207 4.784 52.143 1.00 88.94 189 ALA A N 1
ATOM 1332 C CA . ALA A 1 189 ? -49.233 3.926 52.741 1.00 88.94 189 ALA A CA 1
ATOM 1333 C C . ALA A 1 189 ? -49.585 4.343 54.186 1.00 88.94 189 ALA A C 1
ATOM 1335 O O . ALA A 1 189 ? -50.739 4.263 54.611 1.00 88.94 189 ALA A O 1
ATOM 1336 N N . ARG A 1 190 ? -48.599 4.814 54.965 1.00 89.19 190 ARG A N 1
ATOM 1337 C CA . ARG A 1 190 ? -48.842 5.358 56.312 1.00 89.19 190 ARG A CA 1
ATOM 1338 C C . ARG A 1 190 ? -49.616 6.669 56.278 1.00 89.19 190 ARG A C 1
ATOM 1340 O O . ARG A 1 190 ? -50.508 6.840 57.109 1.00 89.19 190 ARG A O 1
ATOM 1347 N N . SER A 1 191 ? -49.269 7.589 55.380 1.00 87.12 191 SER A N 1
ATOM 1348 C CA . SER A 1 191 ? -49.960 8.875 55.276 1.00 87.12 191 SER A CA 1
ATOM 1349 C C . SER A 1 191 ? -51.403 8.690 54.802 1.00 87.12 191 SER A C 1
ATOM 1351 O O . SER A 1 191 ? -52.307 9.285 55.386 1.00 87.12 191 SER A O 1
ATOM 1353 N N . GLU A 1 192 ? -51.647 7.782 53.858 1.00 86.12 192 GLU A N 1
ATOM 1354 C CA . GLU A 1 192 ? -52.988 7.394 53.410 1.00 86.12 192 GLU A CA 1
ATOM 1355 C C . GLU A 1 192 ? -53.807 6.767 54.546 1.00 86.12 192 GLU A C 1
ATOM 1357 O O . GLU A 1 192 ? -54.927 7.202 54.823 1.00 86.12 192 GLU A O 1
ATOM 1362 N N . ALA A 1 193 ? -53.242 5.809 55.290 1.00 83.12 193 ALA A N 1
ATOM 1363 C CA . ALA A 1 193 ? -53.923 5.201 56.434 1.00 83.12 193 ALA A CA 1
ATOM 1364 C C . ALA A 1 193 ? -54.245 6.224 57.544 1.00 83.12 193 ALA A C 1
ATOM 1366 O O . ALA A 1 193 ? -55.313 6.163 58.167 1.00 83.12 193 ALA A O 1
ATOM 1367 N N . ALA A 1 194 ? -53.344 7.179 57.795 1.00 83.00 194 ALA A N 1
ATOM 1368 C CA . ALA A 1 194 ? -53.572 8.273 58.736 1.00 83.00 194 ALA A CA 1
ATOM 1369 C C . ALA A 1 194 ? -54.674 9.229 58.247 1.00 83.00 194 ALA A C 1
ATOM 1371 O O . ALA A 1 194 ? -55.540 9.619 59.036 1.00 83.00 194 ALA A O 1
ATOM 1372 N N . ALA A 1 195 ? -54.696 9.554 56.952 1.00 81.06 195 ALA A N 1
ATOM 1373 C CA . ALA A 1 195 ? -55.739 10.370 56.339 1.00 81.06 195 ALA A CA 1
ATOM 1374 C C . ALA A 1 195 ? -57.119 9.698 5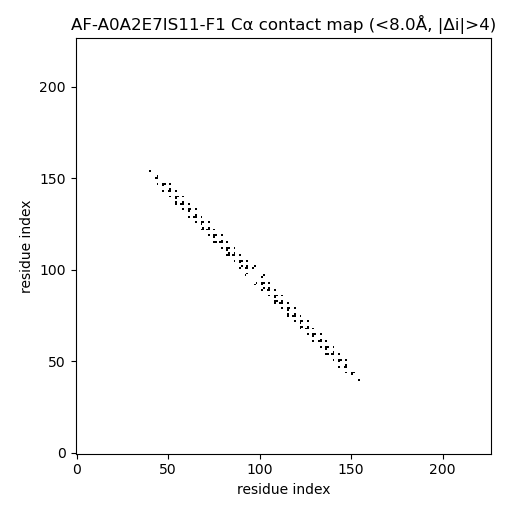6.443 1.00 81.06 195 ALA A C 1
ATOM 1376 O O . ALA A 1 195 ? -58.088 10.349 56.841 1.00 81.06 195 ALA A O 1
ATOM 1377 N N . VAL A 1 196 ? -57.208 8.386 56.195 1.00 82.25 196 VAL A N 1
ATOM 1378 C CA . VAL A 1 196 ? -58.453 7.609 56.336 1.00 82.25 196 VAL A CA 1
ATOM 1379 C C . VAL A 1 196 ? -58.948 7.600 57.786 1.00 82.25 196 VAL A C 1
ATOM 1381 O O . VAL A 1 196 ? -60.128 7.867 58.032 1.00 82.25 196 VAL A O 1
ATOM 1384 N N . LYS A 1 197 ? -58.064 7.361 58.766 1.00 81.94 197 LYS A N 1
ATOM 1385 C CA . LYS A 1 197 ? -58.427 7.419 60.197 1.00 81.94 197 LYS A CA 1
ATOM 1386 C C . LYS A 1 197 ? -58.898 8.811 60.619 1.00 81.94 197 LYS A C 1
ATOM 1388 O O . LYS A 1 197 ? -59.912 8.926 61.306 1.00 81.94 197 LYS A O 1
ATOM 1393 N N . SER A 1 198 ? -58.210 9.863 60.177 1.00 76.25 198 SER A N 1
ATOM 1394 C CA . SER A 1 198 ? -58.601 11.257 60.427 1.00 76.25 198 SER A CA 1
ATOM 1395 C C . SER A 1 198 ? -59.981 11.578 59.836 1.00 76.25 198 SER A C 1
ATOM 1397 O O . SER A 1 198 ? -60.851 12.128 60.519 1.00 76.25 198 SER A O 1
ATOM 1399 N N . ALA A 1 199 ? -60.240 11.148 58.597 1.00 75.62 199 ALA A N 1
ATOM 1400 C CA . ALA A 1 199 ? -61.532 11.318 57.941 1.00 75.62 199 ALA A CA 1
ATOM 1401 C C . ALA A 1 199 ? -62.665 10.570 58.672 1.00 75.62 199 ALA A C 1
ATOM 1403 O O . ALA A 1 199 ? -63.750 11.124 58.867 1.00 75.62 199 ALA A O 1
ATOM 1404 N N . GLN A 1 200 ? -62.420 9.342 59.143 1.00 77.25 200 GLN A N 1
ATOM 1405 C CA . GLN A 1 200 ? -63.385 8.589 59.954 1.00 77.25 200 GLN A CA 1
ATOM 1406 C C . GLN A 1 200 ? -63.641 9.242 61.321 1.00 77.25 200 GLN A C 1
ATOM 1408 O O . GLN A 1 200 ? -64.790 9.302 61.768 1.00 77.25 200 GLN A O 1
ATOM 1413 N N . GLN A 1 201 ? -62.611 9.786 61.974 1.00 74.94 201 GLN A N 1
ATOM 1414 C CA . GLN A 1 201 ? -62.757 10.489 63.250 1.00 74.94 201 GLN A CA 1
ATOM 1415 C C . GLN A 1 201 ? -63.587 11.774 63.102 1.00 74.94 201 GLN A C 1
ATOM 1417 O O . GLN A 1 201 ? -64.460 12.033 63.936 1.00 74.94 201 GLN A O 1
ATOM 1422 N N . LYS A 1 202 ? -63.397 12.535 62.013 1.00 69.38 202 LYS A N 1
ATOM 1423 C CA . LYS A 1 202 ? -64.255 13.684 61.670 1.00 69.38 202 LYS A CA 1
ATOM 1424 C C . LYS A 1 202 ? -65.710 13.273 61.427 1.00 69.38 202 LYS A C 1
ATOM 1426 O O . LYS A 1 202 ? -66.606 13.957 61.908 1.00 69.38 202 LYS A O 1
ATOM 1431 N N . LYS A 1 203 ? -65.969 12.140 60.761 1.00 65.81 203 LYS A N 1
ATOM 1432 C CA . LYS A 1 203 ? -67.341 11.630 60.554 1.00 65.81 203 LYS A CA 1
ATOM 1433 C C . LYS A 1 203 ? -68.027 11.178 61.851 1.00 65.81 203 LYS A C 1
ATOM 1435 O O . LYS A 1 203 ? -69.233 11.366 61.982 1.00 65.81 203 LYS A O 1
ATOM 1440 N N . ARG A 1 204 ? -67.286 10.610 62.815 1.00 61.03 204 ARG A N 1
ATOM 1441 C CA . ARG A 1 204 ? -67.825 10.228 64.141 1.00 61.03 204 ARG A CA 1
ATOM 1442 C C . ARG A 1 204 ? -68.114 11.435 65.033 1.00 61.03 204 ARG A C 1
ATOM 1444 O O . ARG A 1 204 ? -69.019 11.380 65.857 1.00 61.03 204 ARG A O 1
ATOM 1451 N N . ARG A 1 205 ? -67.391 12.540 64.846 1.00 61.06 205 ARG A N 1
ATOM 1452 C CA . ARG A 1 205 ? -67.657 13.830 65.493 1.00 61.06 205 ARG A CA 1
ATOM 1453 C C . ARG A 1 205 ? -68.687 14.643 64.699 1.00 61.06 205 ARG A C 1
ATOM 1455 O O . ARG A 1 205 ? -68.417 15.772 64.307 1.00 61.06 205 ARG A O 1
ATOM 1462 N N . LYS A 1 206 ? -69.884 14.094 64.463 1.00 61.06 206 LYS A N 1
ATOM 1463 C CA . LYS A 1 206 ? -71.024 14.962 64.128 1.00 61.06 206 LYS A CA 1
ATOM 1464 C C . LYS A 1 206 ? -71.409 15.739 65.392 1.00 61.06 206 LYS A C 1
ATOM 1466 O O . LYS A 1 206 ? -71.520 15.114 66.450 1.00 61.06 206 LYS A O 1
ATOM 1471 N N . PRO A 1 207 ? -71.622 17.063 65.326 1.00 57.75 207 PRO A N 1
ATOM 1472 C CA . PRO A 1 207 ? -72.157 17.789 66.464 1.00 57.75 207 PRO A CA 1
ATOM 1473 C C . PRO A 1 207 ? -73.553 17.232 66.744 1.00 57.75 207 PRO A C 1
ATOM 1475 O O . PRO A 1 207 ? -74.457 17.339 65.914 1.00 57.75 207 PRO A O 1
ATOM 1478 N N . ARG A 1 208 ? -73.738 16.597 67.906 1.00 58.84 208 ARG A N 1
ATOM 1479 C CA . ARG A 1 208 ? -75.083 16.422 68.451 1.00 58.84 208 ARG A CA 1
ATOM 1480 C C . ARG A 1 208 ? -75.631 17.835 68.631 1.00 58.84 208 ARG A C 1
ATOM 1482 O O . ARG A 1 208 ? -75.047 18.602 69.393 1.00 58.84 208 ARG A O 1
ATOM 1489 N N . LYS A 1 209 ? -76.689 18.191 67.888 1.00 55.50 209 LYS A N 1
ATOM 1490 C CA . LYS A 1 209 ? -77.455 19.422 68.119 1.00 55.50 209 LYS A CA 1
ATOM 1491 C C . LYS A 1 209 ? -77.774 19.471 69.613 1.00 55.50 209 LYS A C 1
ATOM 1493 O O . LYS A 1 209 ? -78.553 18.657 70.101 1.00 55.50 209 LYS A O 1
ATOM 1498 N N . LYS A 1 210 ? -77.121 20.375 70.341 1.00 53.31 210 LYS A N 1
ATOM 1499 C CA . LYS A 1 210 ? -77.529 20.738 71.695 1.00 53.31 210 LYS A CA 1
ATOM 1500 C C . LYS A 1 210 ? -78.859 21.473 71.524 1.00 53.31 210 LYS A C 1
ATOM 1502 O O . LYS A 1 210 ? -78.937 22.369 70.683 1.00 53.31 210 LYS A O 1
ATOM 1507 N N . ALA A 1 211 ? -79.902 21.026 72.219 1.00 49.84 211 ALA A N 1
ATOM 1508 C CA . ALA A 1 211 ? -81.197 21.696 72.206 1.00 49.84 211 ALA A CA 1
ATOM 1509 C C . ALA A 1 211 ? -81.008 23.175 72.583 1.00 49.84 211 ALA A C 1
ATOM 1511 O O . ALA A 1 211 ? -80.198 23.491 73.459 1.00 49.84 211 ALA A O 1
ATOM 1512 N N . ALA A 1 212 ? -81.701 24.061 71.869 1.00 46.84 212 ALA A N 1
ATOM 1513 C CA . ALA A 1 212 ? -81.677 25.493 72.131 1.00 46.84 212 ALA A CA 1
ATOM 1514 C C . ALA A 1 212 ? -82.184 25.770 73.561 1.00 46.84 212 ALA A C 1
ATOM 1516 O O . ALA A 1 212 ? -83.179 25.162 73.961 1.00 46.84 212 ALA A O 1
ATOM 1517 N N . PRO A 1 213 ? -81.530 26.647 74.343 1.00 47.72 213 PRO A N 1
ATOM 1518 C CA . PRO A 1 213 ? -82.078 27.080 75.620 1.00 47.72 213 PRO A CA 1
ATOM 1519 C C . PRO A 1 213 ? -83.292 27.993 75.378 1.00 47.72 213 PRO A C 1
ATOM 1521 O O . PRO A 1 213 ? -83.272 28.837 74.482 1.00 47.72 213 PRO A O 1
ATOM 1524 N N . ALA A 1 214 ? -84.352 27.782 76.161 1.00 42.97 214 ALA A N 1
ATOM 1525 C CA . ALA A 1 214 ? -85.567 28.596 76.158 1.00 42.97 214 ALA A CA 1
ATOM 1526 C C . ALA A 1 214 ? -85.284 30.040 76.637 1.00 42.97 214 ALA A C 1
ATOM 1528 O O . ALA A 1 214 ? -84.355 30.233 77.428 1.00 42.97 214 ALA A O 1
ATOM 1529 N N . PRO A 1 215 ? -86.045 31.053 76.175 1.00 45.88 215 PRO A N 1
ATOM 1530 C CA . PRO A 1 215 ? -85.739 32.451 76.459 1.00 45.88 215 PRO A CA 1
ATOM 1531 C C . PRO A 1 215 ? -86.456 33.026 77.694 1.00 45.88 215 PRO A C 1
ATOM 1533 O O . PRO A 1 215 ? -87.584 32.650 77.998 1.00 45.88 215 PRO A O 1
ATOM 1536 N N . ALA A 1 216 ? -85.791 34.049 78.254 1.00 45.22 216 ALA A N 1
ATOM 1537 C CA . ALA A 1 216 ? -86.248 35.104 79.177 1.00 45.22 216 ALA A CA 1
ATOM 1538 C C . ALA A 1 216 ? -86.533 34.681 80.640 1.00 45.22 216 ALA A C 1
ATOM 1540 O O . ALA A 1 216 ? -87.012 33.589 80.894 1.00 45.22 216 ALA A O 1
ATOM 1541 N N . ALA A 1 217 ? -86.250 35.481 81.674 1.00 39.50 217 ALA A N 1
ATOM 1542 C CA . ALA A 1 217 ? -86.077 36.931 81.748 1.00 39.50 217 ALA A CA 1
ATOM 1543 C C . ALA A 1 217 ? -85.086 37.356 82.861 1.00 39.50 217 ALA A C 1
ATOM 1545 O O . ALA A 1 217 ? -84.922 36.670 83.867 1.00 39.50 217 ALA A O 1
ATOM 1546 N N . SER A 1 218 ? -84.451 38.514 82.672 1.00 43.72 218 SER A N 1
ATOM 1547 C CA . SER A 1 218 ? -83.754 39.309 83.704 1.00 43.72 218 SER A CA 1
ATOM 1548 C C . SER A 1 218 ? -84.762 40.153 84.510 1.00 43.72 218 SER A C 1
ATOM 1550 O O . SER A 1 218 ? -85.891 40.305 84.044 1.00 43.72 218 SER A O 1
ATOM 1552 N N . PRO A 1 219 ? -84.362 40.904 85.557 1.00 47.41 219 PRO A N 1
ATOM 1553 C CA . PRO A 1 219 ? -83.320 40.696 86.573 1.00 47.41 219 PRO A CA 1
ATOM 1554 C C . PRO A 1 219 ? -83.915 40.777 88.006 1.00 47.41 219 PRO A C 1
ATOM 1556 O O . PRO A 1 219 ? -85.038 41.232 88.194 1.00 47.41 219 PRO A O 1
ATOM 1559 N N . ALA A 1 220 ? -83.147 40.421 89.040 1.00 39.41 220 ALA A N 1
ATOM 1560 C CA . ALA A 1 220 ? -83.453 40.812 90.422 1.00 39.41 220 ALA A CA 1
ATOM 1561 C C . ALA A 1 220 ? -82.294 41.660 90.978 1.00 39.41 220 ALA A C 1
ATOM 1563 O O . ALA A 1 220 ? -81.136 41.270 90.795 1.00 39.41 220 ALA A O 1
ATOM 1564 N N . PRO A 1 221 ? -82.565 42.824 91.598 1.00 45.25 221 PRO A N 1
ATOM 1565 C CA . PRO A 1 221 ? -81.533 43.672 92.169 1.00 45.25 221 PRO A CA 1
ATOM 1566 C C . PRO A 1 221 ? -81.068 43.156 93.535 1.00 45.25 221 PRO A C 1
ATOM 1568 O O . PRO A 1 221 ? -81.749 42.393 94.217 1.00 45.25 221 PRO A O 1
ATOM 1571 N N . ALA A 1 222 ? -79.867 43.603 93.887 1.00 46.47 222 ALA A N 1
ATOM 1572 C CA . ALA A 1 222 ? -79.141 43.338 95.117 1.00 46.47 222 ALA A CA 1
ATOM 1573 C C . ALA A 1 222 ? -79.933 43.652 96.392 1.00 46.47 222 ALA A C 1
ATOM 1575 O O . ALA A 1 222 ? -80.714 44.598 96.396 1.00 46.47 222 ALA A O 1
ATOM 1576 N N . GLN A 1 223 ? -79.617 42.933 97.476 1.00 44.38 223 GLN A N 1
ATOM 1577 C CA . GLN A 1 223 ? -79.328 43.456 98.824 1.00 44.38 223 GLN A CA 1
ATOM 1578 C C . GLN A 1 223 ? -79.012 42.269 99.768 1.00 44.38 223 GLN A C 1
ATOM 1580 O O . GLN A 1 223 ? -79.683 41.248 99.699 1.00 44.38 223 GLN A O 1
ATOM 1585 N N . VAL A 1 224 ? -77.863 42.312 100.468 1.00 40.44 224 VAL A N 1
ATOM 1586 C CA . VAL A 1 224 ? -77.745 42.487 101.947 1.00 40.44 224 VAL A CA 1
ATOM 1587 C C . VAL A 1 224 ? -77.839 41.133 102.670 1.00 40.44 224 VAL A C 1
ATOM 1589 O O . VAL A 1 224 ? -78.667 40.314 102.318 1.00 40.44 224 VAL A O 1
ATOM 1592 N N . ALA A 1 225 ? -77.091 40.786 103.710 1.00 40.78 225 ALA A N 1
ATOM 1593 C CA . ALA A 1 225 ? -75.854 41.222 104.353 1.00 40.78 225 ALA A CA 1
ATOM 1594 C C . ALA A 1 225 ? -75.602 40.195 105.485 1.00 40.78 225 ALA A C 1
ATOM 1596 O O . ALA A 1 225 ? -76.557 39.546 105.898 1.00 40.78 225 ALA A O 1
ATOM 1597 N N . GLN A 1 226 ? -74.370 40.162 106.018 1.00 42.31 226 GLN A N 1
ATOM 1598 C CA . GLN A 1 226 ? -74.026 39.793 107.412 1.00 42.31 226 GLN A CA 1
ATOM 1599 C C . GLN A 1 226 ? -74.325 38.330 107.843 1.00 42.31 226 GLN A C 1
ATOM 1601 O O . GLN A 1 226 ? -75.347 37.749 107.516 1.00 42.31 226 GLN A O 1
ATOM 1606 N N . SER A 1 227 ? -73.473 37.622 108.583 1.00 41.44 227 SER A N 1
ATOM 1607 C CA . SER A 1 227 ? -72.409 37.991 109.527 1.00 41.44 227 SER A CA 1
ATOM 1608 C C . SER A 1 227 ? -71.322 36.917 109.523 1.00 41.44 227 SER A C 1
ATOM 1610 O O . SER A 1 227 ? -71.665 35.757 109.202 1.00 41.44 227 SER A O 1
#

Foldseek 3Di:
DDDDDDDDDDDDDYDDDDDDDDDDDPDPPPPPPDPPDPDDLVVQLVVLVVQLVVLVVVLVVLVVQLVVLVVQLVVLVVQLVVLVVQLVVLVVVCVVPPDPVSVVSNVVSVVSNVVSVVSSVVSVVSSVVSVVSSVVSVVSSVVSVVSSVVSVVVVVVVVVVVVVVVVVVVVVVVVVVVVVVVVVVVVVVVVVVVVVVVVVVVVVPDPPPDDDDDDDDDDDDDDDDDD

Nearest PDB structures (foldseek):
  6zw4-assembly1_E  TM=7.325E-01  e=3.297E-01  Nostoc punctiforme
  8qbr-assembly1_A  TM=5.308E-01  e=5.498E-01  Nostoc punctiforme
  7p3r-assembly1_C  TM=4.684E-01  e=5.195E-01  Vibrio cholerae O1 biovar El Tor str. N16961
  4whe-assembly1_A  TM=4.772E-01  e=1.087E+00  Escherichia coli K-12
  7aal-assembly1_B  TM=4.383E-01  e=1.087E+00  Homo sapiens

Radius of gyration: 55.03 Å; Cα contacts (8 Å, |Δi|>4): 84; chains: 1; bounding box: 121×84×159 Å